Protein AF-A0A7S3CQ21-F1 (afdb_monomer)

Sequence (177 aa):
MTNGHEGSKSQRLNWIGSSQQIFTTGTNAYNERSYGLFDMRDLTKPLCMKKLDNNNHIMQTHLDSDTMVVYIVNKGHFTTQFFYLNLEGTKDGLPELIAMDQFKLGNQNQQQLFMLPKQNVNPAKNELMRGLRLASKQAEYVSFKVMRKSELQNDDLYPDFPSETPALTFEEWASGQ

Organism: NCBI:txid1082188

pLDDT: mean 91.11, std 6.36, range [60.72, 98.19]

Mean predicted aligned error: 4.84 Å

Secondary structure (DSSP, 8-state):
---S--SSSPPEEEE-TTSSEEEEEEE-TTS-EEEEEEETTEEEEEEEEEE--S--SEEEEEEETTTTEEEEEEETSSEEEEEEEESS-SSSSS-EEEEEEEEE-TTPPEEEEEEPPGGGS-GGGTEEEEEEEEESS-EEEEEEE---S--S--GGG------SS-SS-HHHHHTT-

Radius of gyration: 17.72 Å; Cα contacts (8 Å, |Δi|>4): 346; chains: 1; bounding box: 46×49×46 Å

Structure (mmCIF, N/CA/C/O backbone):
data_AF-A0A7S3CQ21-F1
#
_entry.id   AF-A0A7S3CQ21-F1
#
loop_
_atom_site.group_PDB
_atom_site.id
_atom_site.type_symbol
_atom_site.label_atom_id
_atom_site.label_alt_id
_atom_site.label_comp_id
_atom_site.label_asym_id
_atom_site.label_entity_id
_atom_site.label_seq_id
_atom_site.pdbx_PDB_ins_code
_atom_site.Cartn_x
_atom_site.Cartn_y
_atom_site.Cartn_z
_atom_site.occupancy
_atom_site.B_iso_or_equiv
_atom_site.auth_seq_id
_atom_site.auth_comp_id
_atom_site.auth_asym_id
_atom_site.auth_atom_id
_atom_site.pdbx_PDB_model_num
ATOM 1 N N . MET A 1 1 ? 11.695 -15.525 -15.277 1.00 65.00 1 MET A N 1
ATOM 2 C CA . MET A 1 1 ? 11.390 -14.796 -14.029 1.00 65.00 1 MET A CA 1
ATOM 3 C C . MET A 1 1 ? 12.207 -13.521 -14.024 1.00 65.00 1 MET A C 1
ATOM 5 O O . MET A 1 1 ? 13.398 -13.605 -14.303 1.00 65.00 1 MET A O 1
ATOM 9 N N . THR A 1 2 ? 11.575 -12.372 -13.786 1.00 86.81 2 THR A N 1
ATOM 10 C CA . THR A 1 2 ? 12.275 -11.087 -13.628 1.00 86.81 2 THR A CA 1
ATOM 11 C C . THR A 1 2 ? 12.726 -10.874 -12.186 1.00 86.81 2 THR A C 1
ATOM 13 O O . THR A 1 2 ? 12.110 -11.393 -11.255 1.00 86.81 2 THR A O 1
ATOM 16 N N . ASN A 1 3 ? 13.775 -10.076 -11.996 1.00 87.94 3 ASN A N 1
ATOM 17 C CA . ASN A 1 3 ? 14.118 -9.547 -10.679 1.00 87.94 3 ASN A CA 1
ATOM 18 C C . ASN A 1 3 ? 13.095 -8.474 -10.263 1.00 87.94 3 ASN A C 1
ATOM 20 O O . ASN A 1 3 ? 12.515 -7.807 -11.123 1.00 87.94 3 ASN A O 1
ATOM 24 N N . GLY A 1 4 ? 12.878 -8.330 -8.951 1.00 92.06 4 GLY A N 1
ATOM 25 C CA . GLY A 1 4 ? 12.049 -7.276 -8.360 1.00 92.06 4 GLY A CA 1
ATOM 26 C C . GLY A 1 4 ? 12.783 -5.935 -8.354 1.00 92.06 4 GLY A C 1
ATOM 27 O O . GLY A 1 4 ? 13.024 -5.344 -9.402 1.00 92.06 4 GLY A O 1
ATOM 28 N N . HIS A 1 5 ? 13.165 -5.453 -7.172 1.00 95.69 5 HIS A N 1
ATOM 29 C CA . HIS A 1 5 ? 14.027 -4.274 -7.054 1.00 95.69 5 HIS A CA 1
ATOM 30 C C . HIS A 1 5 ? 15.510 -4.679 -6.975 1.00 95.69 5 HIS A C 1
ATOM 32 O O . HIS A 1 5 ? 15.850 -5.703 -6.385 1.00 95.69 5 HIS A O 1
ATOM 38 N N . GLU A 1 6 ? 16.402 -3.883 -7.564 1.00 95.19 6 GLU A N 1
ATOM 39 C CA . GLU A 1 6 ? 17.841 -4.202 -7.649 1.00 95.19 6 GLU A CA 1
ATOM 40 C C . GLU A 1 6 ? 18.625 -3.884 -6.368 1.00 95.19 6 GLU A C 1
ATOM 42 O O . GLU A 1 6 ? 19.686 -4.451 -6.116 1.00 95.19 6 GLU A O 1
ATOM 47 N N . GLY A 1 7 ? 18.129 -2.950 -5.558 1.00 93.31 7 GLY A N 1
ATOM 48 C CA . GLY A 1 7 ? 18.801 -2.517 -4.342 1.00 93.31 7 GLY A CA 1
ATOM 49 C C . GLY A 1 7 ? 18.720 -3.557 -3.225 1.00 93.31 7 GLY A C 1
ATOM 50 O O . GLY A 1 7 ? 17.780 -4.346 -3.133 1.00 93.31 7 GLY A O 1
ATOM 51 N N . SER A 1 8 ? 19.699 -3.510 -2.323 1.00 90.31 8 SER A N 1
ATOM 52 C CA . SER A 1 8 ? 19.893 -4.504 -1.259 1.00 90.31 8 SER A CA 1
ATOM 53 C C . SER A 1 8 ? 18.975 -4.336 -0.044 1.00 90.31 8 SER A C 1
ATOM 55 O O . SER A 1 8 ? 18.996 -5.166 0.866 1.00 90.31 8 SER A O 1
ATOM 57 N N . LYS A 1 9 ? 18.178 -3.261 0.015 1.00 91.25 9 LYS A N 1
ATOM 58 C CA . LYS A 1 9 ? 17.245 -3.020 1.124 1.00 91.25 9 LYS A CA 1
ATOM 59 C C . LYS A 1 9 ? 15.993 -3.892 0.994 1.00 91.25 9 LYS A C 1
ATOM 61 O O . LYS A 1 9 ? 15.661 -4.396 -0.074 1.00 91.25 9 LYS A O 1
ATOM 66 N N . SER A 1 10 ? 15.273 -4.035 2.108 1.00 90.62 10 SER A N 1
ATOM 67 C CA . SER A 1 10 ? 14.014 -4.787 2.163 1.00 90.62 10 SER A CA 1
ATOM 68 C C . SER A 1 10 ? 13.016 -4.292 1.114 1.00 90.62 10 SER A C 1
ATOM 70 O O . SER A 1 10 ? 12.783 -3.091 0.971 1.00 90.62 10 SER A O 1
ATOM 72 N N . GLN A 1 11 ? 12.411 -5.252 0.421 1.00 94.62 11 GLN A N 1
ATOM 73 C CA . GLN A 1 11 ? 11.343 -5.038 -0.545 1.00 94.62 11 GLN A CA 1
ATOM 74 C C . GLN A 1 11 ? 10.008 -5.432 0.092 1.00 94.62 11 GLN A C 1
ATOM 76 O O . GLN A 1 11 ? 9.957 -6.282 0.986 1.00 94.62 11 GLN A O 1
ATOM 81 N N . ARG A 1 12 ? 8.923 -4.794 -0.341 1.00 95.00 12 ARG A N 1
ATOM 82 C CA . ARG A 1 12 ? 7.556 -5.054 0.126 1.00 95.00 12 ARG A CA 1
ATOM 83 C C . ARG A 1 12 ? 6.647 -5.282 -1.069 1.00 95.00 12 ARG A C 1
ATOM 85 O O . ARG A 1 12 ? 6.853 -4.661 -2.106 1.00 95.00 12 ARG A O 1
ATOM 92 N N . LEU A 1 13 ? 5.640 -6.125 -0.883 1.00 95.38 13 LEU A N 1
ATOM 93 C CA . LEU A 1 13 ? 4.601 -6.436 -1.859 1.00 95.38 13 LEU A CA 1
ATOM 94 C C . LEU A 1 13 ? 3.239 -6.127 -1.236 1.00 95.38 13 LEU A C 1
ATOM 96 O O . LEU A 1 13 ? 3.020 -6.420 -0.062 1.00 95.38 13 LEU A O 1
ATOM 100 N N . ASN A 1 14 ? 2.348 -5.539 -2.026 1.00 95.50 14 ASN A N 1
ATOM 101 C CA . ASN A 1 14 ? 0.942 -5.334 -1.715 1.00 95.50 14 ASN A CA 1
ATOM 102 C C . ASN A 1 14 ? 0.102 -5.903 -2.861 1.00 95.50 14 ASN A C 1
ATOM 104 O O . ASN A 1 14 ? 0.395 -5.668 -4.036 1.00 95.50 14 ASN A O 1
ATOM 108 N N . TRP A 1 15 ? -0.940 -6.640 -2.501 1.00 94.25 15 TRP A N 1
ATOM 109 C CA . TRP A 1 15 ? -1.959 -7.106 -3.433 1.00 94.25 15 TRP A CA 1
ATOM 110 C C . TRP A 1 15 ? -2.869 -5.948 -3.830 1.00 94.25 15 TRP A C 1
ATOM 112 O O . TRP A 1 15 ? -3.234 -5.138 -2.979 1.00 94.25 15 TRP A O 1
ATOM 122 N N . ILE A 1 16 ? -3.237 -5.869 -5.107 1.00 94.12 16 ILE A N 1
ATOM 123 C CA . ILE A 1 16 ? -4.168 -4.852 -5.600 1.00 94.12 16 ILE A CA 1
ATOM 124 C C . ILE A 1 16 ? -5.562 -5.487 -5.670 1.00 94.12 16 ILE A C 1
ATOM 126 O O . ILE A 1 16 ? -5.980 -5.976 -6.720 1.00 94.12 16 ILE A O 1
ATOM 130 N N . GLY A 1 17 ? -6.264 -5.522 -4.535 1.00 88.31 17 GLY A N 1
ATOM 131 C CA . GLY A 1 17 ? -7.605 -6.108 -4.428 1.00 88.31 17 GLY A CA 1
ATOM 132 C C . GLY A 1 17 ? -7.667 -7.547 -4.954 1.00 88.31 17 GLY A C 1
ATOM 133 O O . GLY A 1 17 ? -6.764 -8.345 -4.711 1.00 88.31 17 GLY A O 1
ATOM 134 N N . SER A 1 18 ? -8.718 -7.860 -5.713 1.00 85.94 18 SER A N 1
ATOM 135 C CA . SER A 1 18 ? -8.899 -9.135 -6.426 1.00 85.94 18 SER A CA 1
ATOM 136 C C . SER A 1 18 ? -8.275 -9.153 -7.831 1.00 85.94 18 SER A C 1
ATOM 138 O O . SER A 1 18 ? -8.521 -10.074 -8.613 1.00 85.94 18 SER A O 1
ATOM 140 N N . SER A 1 19 ? -7.481 -8.137 -8.189 1.00 89.12 19 SER A N 1
ATOM 141 C CA . SER A 1 19 ? -6.820 -8.098 -9.492 1.00 89.12 19 SER A CA 1
ATOM 142 C C . SER A 1 19 ? -5.686 -9.126 -9.580 1.00 89.12 19 SER A C 1
ATOM 144 O O . SER A 1 19 ? -5.159 -9.610 -8.579 1.00 89.12 19 SER A O 1
ATOM 146 N N . GLN A 1 20 ? -5.246 -9.417 -10.805 1.00 92.44 20 GLN A N 1
ATOM 147 C CA . GLN A 1 20 ? -4.057 -10.241 -11.046 1.00 92.44 20 GLN A CA 1
ATOM 148 C C . GLN A 1 20 ? -2.758 -9.422 -11.014 1.00 92.44 20 GLN A C 1
ATOM 150 O O . GLN A 1 20 ? -1.748 -9.843 -11.570 1.00 92.44 20 GLN A O 1
ATOM 155 N N . GLN A 1 21 ? -2.775 -8.241 -10.394 1.00 93.94 21 GLN A N 1
ATOM 156 C CA . GLN A 1 21 ? -1.635 -7.336 -10.341 1.00 93.94 21 GLN A CA 1
ATOM 157 C C . GLN A 1 21 ? -1.124 -7.167 -8.909 1.00 93.94 21 GLN A C 1
ATOM 159 O O . GLN A 1 21 ? -1.883 -7.155 -7.938 1.00 93.94 21 GLN A O 1
ATOM 164 N N . ILE A 1 22 ? 0.191 -7.009 -8.788 1.00 95.50 22 ILE A N 1
ATOM 165 C CA . ILE A 1 22 ? 0.871 -6.770 -7.514 1.00 95.50 22 ILE A CA 1
ATOM 166 C C . ILE A 1 22 ? 1.647 -5.460 -7.570 1.00 95.50 22 ILE A C 1
ATOM 168 O O . ILE A 1 22 ? 2.288 -5.137 -8.572 1.00 95.50 22 ILE A O 1
ATOM 172 N N . PHE A 1 23 ? 1.606 -4.722 -6.466 1.00 97.06 23 PHE A N 1
ATOM 173 C CA . PHE A 1 23 ? 2.358 -3.495 -6.260 1.00 97.06 23 PHE A CA 1
ATOM 174 C C . PHE A 1 23 ? 3.545 -3.769 -5.342 1.00 97.06 23 PHE A C 1
ATOM 176 O O . PHE A 1 23 ? 3.378 -4.288 -4.238 1.00 97.06 23 PHE A O 1
ATOM 183 N N . THR A 1 24 ? 4.750 -3.398 -5.756 1.00 96.94 24 THR A N 1
ATOM 184 C CA . THR A 1 24 ? 5.958 -3.594 -4.955 1.00 96.94 24 THR A CA 1
ATOM 185 C C . THR A 1 24 ? 6.659 -2.278 -4.670 1.00 96.94 24 THR A C 1
ATOM 187 O O . THR A 1 24 ? 6.608 -1.334 -5.454 1.00 96.94 24 THR A O 1
ATOM 190 N N . THR A 1 25 ? 7.357 -2.217 -3.539 1.00 96.94 25 THR A N 1
ATOM 191 C CA . THR A 1 25 ? 8.243 -1.101 -3.194 1.00 96.94 25 THR A CA 1
ATOM 192 C C . THR A 1 25 ? 9.585 -1.619 -2.716 1.00 96.94 25 THR A C 1
ATOM 194 O O . THR A 1 25 ? 9.640 -2.593 -1.965 1.00 96.94 25 THR A O 1
ATOM 197 N N . GLY A 1 26 ? 10.657 -0.922 -3.068 1.00 96.25 26 GLY A N 1
ATOM 198 C CA . GLY A 1 26 ? 12.017 -1.271 -2.682 1.00 96.25 26 GLY A CA 1
ATOM 199 C C . GLY A 1 26 ? 12.986 -0.145 -3.015 1.00 96.25 26 GLY A C 1
ATOM 200 O O . GLY A 1 26 ? 12.630 1.035 -2.976 1.00 96.25 26 GLY A O 1
ATOM 201 N N . THR A 1 27 ? 14.218 -0.503 -3.359 1.00 96.00 27 THR A N 1
ATOM 202 C CA . THR A 1 27 ? 15.246 0.453 -3.791 1.00 96.00 27 THR A CA 1
ATOM 203 C C . THR A 1 27 ? 15.877 0.037 -5.110 1.00 96.00 27 THR A C 1
ATOM 205 O O . THR A 1 27 ? 16.028 -1.155 -5.343 1.00 96.00 27 THR A O 1
ATOM 208 N N . ASN A 1 28 ? 16.262 0.986 -5.960 1.00 94.38 28 ASN A N 1
ATOM 209 C CA . ASN A 1 28 ? 17.027 0.699 -7.179 1.00 94.38 28 ASN A CA 1
ATOM 210 C C . ASN A 1 28 ? 18.519 0.438 -6.864 1.00 94.38 28 ASN A C 1
ATOM 212 O O . ASN A 1 28 ? 18.936 0.527 -5.705 1.00 94.38 28 ASN A O 1
ATOM 216 N N . ALA A 1 29 ? 19.334 0.149 -7.886 1.00 93.69 29 ALA A N 1
ATOM 217 C CA . ALA A 1 29 ? 20.78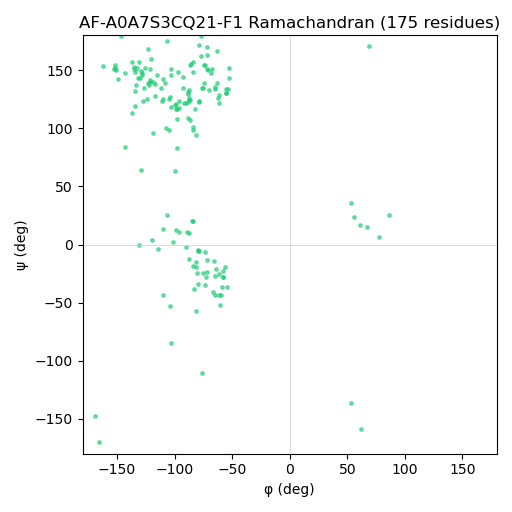3 -0.046 -7.736 1.00 93.69 29 ALA A CA 1
ATOM 218 C C . ALA A 1 29 ? 21.518 1.163 -7.125 1.00 93.69 29 ALA A C 1
ATOM 220 O O . ALA A 1 29 ? 22.571 1.006 -6.511 1.00 93.69 29 ALA A O 1
ATOM 221 N N . TYR A 1 30 ? 20.940 2.362 -7.228 1.00 93.19 30 TYR A N 1
ATOM 222 C CA . TYR A 1 30 ? 21.465 3.598 -6.643 1.00 93.19 30 TYR A CA 1
ATOM 223 C C . TYR A 1 30 ? 20.967 3.851 -5.209 1.00 93.19 30 TYR A C 1
ATOM 225 O O . TYR A 1 30 ? 21.177 4.931 -4.663 1.00 93.19 30 TYR A O 1
ATOM 233 N N . ASN A 1 31 ? 20.320 2.863 -4.575 1.00 91.88 31 ASN A N 1
ATOM 234 C CA . ASN A 1 31 ? 19.702 2.960 -3.248 1.00 91.88 31 ASN A CA 1
ATOM 235 C C . ASN A 1 31 ? 18.576 4.006 -3.124 1.00 91.88 31 ASN A C 1
ATOM 237 O O . ASN A 1 31 ? 18.179 4.352 -2.005 1.00 91.88 31 ASN A O 1
ATOM 241 N N . GLU A 1 32 ? 18.024 4.473 -4.243 1.00 95.50 32 GLU A N 1
ATOM 242 C CA . GLU A 1 32 ? 16.858 5.353 -4.269 1.00 95.50 32 GLU A CA 1
ATOM 243 C C . GLU A 1 32 ? 15.572 4.539 -4.182 1.00 95.50 32 GLU A C 1
ATOM 245 O O . GLU A 1 32 ? 15.489 3.414 -4.677 1.00 95.50 32 GLU A O 1
ATOM 250 N N . ARG A 1 33 ? 14.538 5.116 -3.573 1.00 95.94 33 ARG A N 1
ATOM 251 C CA . ARG A 1 33 ? 13.256 4.436 -3.383 1.00 95.94 33 ARG A CA 1
ATOM 252 C C . ARG A 1 33 ? 12.551 4.276 -4.722 1.00 95.94 33 ARG A C 1
ATOM 254 O O . ARG A 1 33 ? 12.465 5.219 -5.505 1.00 95.94 33 ARG A O 1
ATOM 261 N N . SER A 1 34 ? 12.046 3.079 -4.981 1.00 96.56 34 SER A N 1
ATOM 262 C CA . SER A 1 34 ? 11.364 2.730 -6.228 1.00 96.56 34 SER A CA 1
ATOM 263 C C . SER A 1 34 ? 10.112 1.915 -5.950 1.00 96.56 34 SER A C 1
ATOM 265 O O . SER A 1 34 ? 9.999 1.265 -4.906 1.00 96.56 34 SER A O 1
ATOM 267 N N . TYR A 1 35 ? 9.184 1.951 -6.899 1.00 97.25 35 TYR A N 1
ATOM 268 C CA . TYR A 1 35 ? 8.007 1.100 -6.923 1.00 97.25 35 TYR A CA 1
ATOM 269 C C . TYR A 1 35 ? 7.914 0.358 -8.254 1.00 97.25 35 TYR A C 1
ATOM 271 O O . TYR A 1 35 ? 8.406 0.832 -9.282 1.00 97.25 35 TYR A O 1
ATOM 279 N N . GLY A 1 36 ? 7.289 -0.811 -8.209 1.00 96.38 36 GLY A N 1
ATOM 280 C CA . GLY A 1 36 ? 7.024 -1.640 -9.371 1.00 96.38 36 GLY A CA 1
ATOM 281 C C . GLY A 1 36 ? 5.579 -2.111 -9.386 1.00 96.38 36 GLY A C 1
ATOM 282 O O . GLY A 1 36 ? 4.952 -2.251 -8.336 1.00 96.38 36 GLY A O 1
ATOM 283 N N . LEU A 1 37 ? 5.058 -2.359 -10.582 1.00 96.38 37 LEU A N 1
ATOM 284 C CA . LEU A 1 37 ? 3.833 -3.128 -10.767 1.00 96.38 37 LEU A CA 1
ATOM 285 C C . LEU A 1 37 ? 4.124 -4.328 -11.651 1.00 96.38 37 LEU A C 1
ATOM 287 O O . LEU A 1 37 ? 4.875 -4.218 -12.620 1.00 96.38 37 LEU A O 1
ATOM 291 N N . PHE A 1 38 ? 3.507 -5.458 -11.329 1.00 95.56 38 PHE A N 1
ATOM 292 C CA . PHE A 1 38 ? 3.660 -6.706 -12.069 1.00 95.56 38 PHE A CA 1
ATOM 293 C C . PHE A 1 38 ? 2.295 -7.341 -12.306 1.00 95.56 38 PHE A C 1
ATOM 295 O O . PHE A 1 38 ? 1.401 -7.220 -11.470 1.00 95.56 38 PHE A O 1
ATOM 302 N N . ASP A 1 39 ? 2.164 -8.038 -13.430 1.00 94.25 39 ASP A N 1
ATOM 303 C CA . ASP A 1 39 ? 1.029 -8.905 -13.728 1.00 94.25 39 ASP A CA 1
ATOM 304 C C . ASP A 1 39 ? 1.409 -10.343 -13.366 1.00 94.25 39 ASP A C 1
ATOM 306 O O . ASP A 1 39 ? 2.399 -10.874 -13.865 1.00 94.25 39 ASP A O 1
ATOM 310 N N . MET A 1 40 ? 0.635 -10.989 -12.500 1.00 94.12 40 MET A N 1
ATOM 311 C CA . MET A 1 40 ? 0.878 -12.373 -12.094 1.00 94.12 40 MET A CA 1
ATOM 312 C C . MET A 1 40 ? 0.810 -13.365 -13.252 1.00 94.12 40 MET A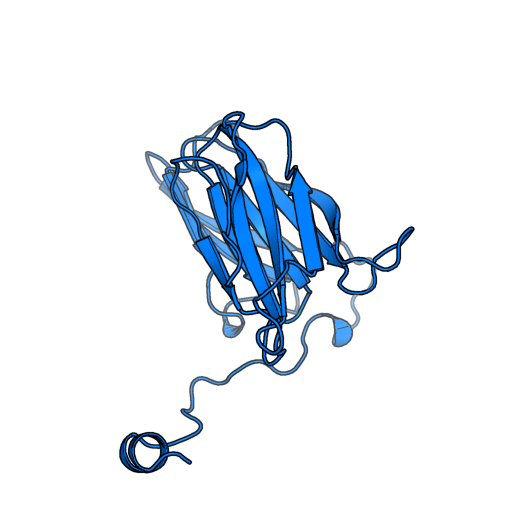 C 1
ATO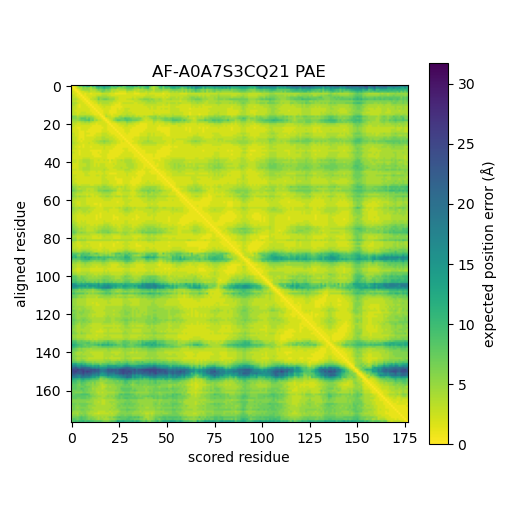M 314 O O . MET A 1 40 ? 1.425 -14.428 -13.180 1.00 94.12 40 MET A O 1
ATOM 318 N N . ARG A 1 41 ? 0.079 -13.028 -14.317 1.00 94.06 41 ARG A N 1
ATOM 319 C CA . ARG A 1 41 ? -0.023 -13.858 -15.521 1.00 94.06 41 ARG A CA 1
ATOM 320 C C . ARG A 1 41 ? 1.268 -13.843 -16.336 1.00 94.06 41 ARG A C 1
ATOM 322 O O . ARG A 1 41 ? 1.518 -14.785 -17.081 1.00 94.06 41 ARG A O 1
ATOM 329 N N . ASP A 1 42 ? 2.084 -12.798 -16.189 1.00 94.19 42 ASP A N 1
ATOM 330 C CA . ASP A 1 42 ? 3.372 -12.644 -16.862 1.00 94.19 42 ASP A CA 1
ATOM 331 C C . ASP A 1 42 ? 4.406 -11.962 -15.946 1.00 94.19 42 ASP A C 1
ATOM 333 O O . ASP A 1 42 ? 4.679 -10.766 -16.031 1.00 94.19 42 ASP A O 1
ATOM 337 N N . LEU A 1 43 ? 5.052 -12.763 -15.094 1.00 94.00 43 LEU A N 1
ATOM 338 C CA . LEU A 1 43 ? 6.160 -12.327 -14.233 1.00 94.00 43 LEU A CA 1
ATOM 339 C C . LEU A 1 43 ? 7.523 -12.347 -14.951 1.00 94.00 43 LEU A C 1
ATOM 341 O O . LEU A 1 43 ? 8.580 -12.439 -14.312 1.00 94.00 43 LEU A O 1
ATOM 345 N N . THR A 1 44 ? 7.545 -12.328 -16.286 1.00 95.06 44 THR A N 1
ATOM 346 C CA . THR A 1 44 ? 8.803 -12.196 -17.035 1.00 95.06 44 THR A CA 1
ATOM 347 C C . THR A 1 44 ? 9.268 -10.748 -17.137 1.00 95.06 44 THR A C 1
ATOM 349 O O . THR A 1 44 ? 10.458 -10.525 -17.353 1.00 95.06 44 THR A O 1
ATOM 352 N N . LYS A 1 45 ? 8.366 -9.780 -16.919 1.00 93.50 45 LYS A N 1
ATOM 353 C CA . LYS A 1 45 ? 8.647 -8.341 -16.943 1.00 93.50 45 LYS A CA 1
ATOM 354 C C . LYS A 1 45 ? 7.707 -7.562 -16.009 1.00 93.50 45 LYS A C 1
ATOM 356 O O . LYS A 1 45 ? 6.565 -7.974 -15.816 1.00 93.50 45 LYS A O 1
ATOM 361 N N . PRO A 1 46 ? 8.145 -6.427 -15.440 1.00 95.19 46 PRO A N 1
ATOM 362 C CA . PRO A 1 46 ? 7.236 -5.504 -14.769 1.00 95.19 46 PRO A CA 1
ATOM 363 C C . PRO A 1 46 ? 6.341 -4.767 -15.779 1.00 95.19 46 PRO A C 1
ATOM 365 O O . PRO A 1 46 ? 6.770 -4.464 -16.892 1.00 95.19 46 PRO A O 1
ATOM 368 N N . LEU A 1 47 ? 5.126 -4.406 -15.358 1.00 94.44 47 LEU A N 1
ATOM 369 C CA . LEU A 1 47 ? 4.265 -3.438 -16.052 1.00 94.44 47 L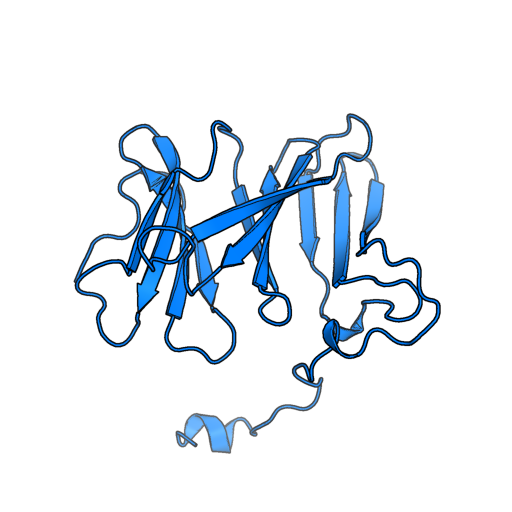EU A CA 1
ATOM 370 C C . LEU A 1 47 ? 4.885 -2.039 -16.006 1.00 94.44 47 LEU A C 1
ATOM 372 O O . LEU A 1 47 ? 4.889 -1.312 -16.994 1.00 94.44 47 LEU A O 1
ATOM 376 N N . CYS A 1 48 ? 5.450 -1.676 -14.854 1.00 94.75 48 CYS A N 1
ATOM 377 C CA . CYS A 1 48 ? 6.287 -0.496 -14.709 1.00 94.75 48 CYS A CA 1
ATOM 378 C C . CYS A 1 48 ? 7.301 -0.691 -13.580 1.00 94.75 48 CYS A C 1
ATOM 380 O O . CYS A 1 48 ? 7.027 -1.387 -12.602 1.00 94.75 48 CYS A O 1
ATOM 382 N N . MET A 1 49 ? 8.445 -0.020 -13.682 1.00 95.38 49 MET A N 1
ATOM 383 C CA . MET A 1 49 ? 9.413 0.130 -12.597 1.00 95.38 49 MET A CA 1
ATOM 384 C C . MET A 1 49 ? 9.877 1.583 -12.596 1.00 95.38 49 MET A C 1
ATOM 386 O O . MET A 1 49 ? 10.474 2.046 -13.568 1.00 95.38 49 MET A O 1
ATOM 390 N N . LYS A 1 50 ? 9.537 2.333 -11.547 1.00 95.25 50 LYS A N 1
ATOM 391 C CA . LYS A 1 50 ? 9.703 3.792 -11.505 1.00 95.25 50 LYS A CA 1
ATOM 392 C C . LYS A 1 50 ? 10.295 4.224 -10.162 1.00 95.25 50 LYS A C 1
ATOM 394 O O . LYS A 1 50 ? 10.133 3.565 -9.132 1.00 95.25 50 LYS A O 1
ATOM 399 N N . LYS A 1 51 ? 11.001 5.357 -10.165 1.00 95.25 51 LYS A N 1
ATOM 400 C CA . LYS A 1 51 ? 11.444 6.022 -8.933 1.00 95.25 51 LYS A CA 1
ATOM 401 C C . LYS A 1 51 ? 10.215 6.505 -8.159 1.00 95.25 51 LYS A C 1
ATOM 403 O O . LYS A 1 51 ? 9.299 7.063 -8.754 1.00 95.25 51 LYS A O 1
ATOM 408 N N . LEU A 1 52 ? 10.203 6.279 -6.849 1.00 95.44 52 LEU A N 1
ATOM 409 C CA . LEU A 1 52 ? 9.103 6.684 -5.977 1.00 95.44 52 LEU A CA 1
ATOM 410 C C . LEU A 1 52 ? 9.230 8.160 -5.594 1.00 95.44 52 LEU A C 1
ATOM 412 O O . LEU A 1 52 ? 8.322 8.943 -5.842 1.00 95.44 52 LEU A O 1
ATOM 416 N N . ASP A 1 53 ? 10.357 8.536 -4.988 1.00 93.38 53 ASP A N 1
ATOM 417 C CA . ASP A 1 53 ? 10.670 9.910 -4.597 1.00 93.38 53 ASP A CA 1
ATOM 418 C C . ASP A 1 53 ? 12.163 10.081 -4.250 1.00 93.38 53 ASP A C 1
ATOM 420 O O . ASP A 1 53 ? 12.987 9.205 -4.515 1.00 93.38 53 ASP A O 1
ATOM 424 N N . ASN A 1 54 ? 12.518 11.237 -3.680 1.00 90.50 54 ASN A N 1
ATOM 425 C CA . ASN A 1 54 ? 13.886 11.600 -3.290 1.00 90.50 54 ASN A CA 1
ATOM 426 C C . ASN A 1 54 ? 14.180 11.379 -1.792 1.00 90.50 54 ASN A C 1
ATOM 428 O O . ASN A 1 54 ? 15.178 11.882 -1.281 1.00 90.50 54 ASN A O 1
ATOM 432 N N . ASN A 1 55 ? 13.312 10.675 -1.063 1.00 89.94 55 ASN A N 1
ATOM 433 C CA . ASN A 1 55 ? 13.529 10.390 0.354 1.00 89.94 55 ASN A CA 1
ATOM 434 C C . ASN A 1 55 ? 14.421 9.153 0.530 1.00 89.94 55 ASN A C 1
ATOM 436 O O . ASN A 1 55 ? 14.470 8.269 -0.319 1.00 89.94 55 ASN A O 1
ATOM 440 N N . ASN A 1 56 ? 15.080 9.045 1.683 1.00 88.44 56 ASN A N 1
ATOM 441 C CA . ASN A 1 56 ? 15.930 7.902 2.043 1.00 88.44 56 ASN A CA 1
ATOM 442 C C . ASN A 1 56 ? 15.452 7.160 3.308 1.00 88.44 56 ASN A C 1
ATOM 444 O O . ASN A 1 56 ? 16.101 6.208 3.748 1.00 88.44 56 ASN A O 1
ATOM 448 N N . HIS A 1 57 ? 14.313 7.573 3.872 1.00 90.56 57 HIS A N 1
ATOM 449 C CA . HIS A 1 57 ? 13.706 6.967 5.054 1.00 90.56 57 HIS A CA 1
ATOM 450 C C . HIS A 1 57 ? 13.200 5.548 4.776 1.00 90.56 57 HIS A C 1
ATOM 452 O O . HIS A 1 57 ? 12.772 5.229 3.659 1.00 90.56 57 HIS A O 1
ATOM 458 N N . ILE A 1 58 ? 13.188 4.719 5.823 1.00 90.38 58 ILE A N 1
ATOM 459 C CA . ILE A 1 58 ? 12.610 3.374 5.778 1.00 90.38 58 ILE A CA 1
ATOM 460 C C . ILE A 1 58 ? 11.119 3.493 5.452 1.00 90.38 58 ILE A C 1
ATOM 462 O O . ILE A 1 58 ? 10.368 4.151 6.173 1.00 90.38 58 ILE A O 1
ATOM 466 N N . MET A 1 59 ? 10.707 2.847 4.364 1.00 91.94 59 MET A N 1
ATOM 467 C CA . MET A 1 59 ? 9.321 2.837 3.907 1.00 91.94 59 MET A CA 1
ATOM 468 C C . MET A 1 59 ? 8.553 1.702 4.553 1.00 91.94 59 MET A C 1
ATOM 470 O O . MET A 1 59 ? 8.954 0.539 4.479 1.00 91.94 59 MET A O 1
ATOM 474 N N . GLN A 1 60 ? 7.404 2.042 5.110 1.00 92.75 60 GLN A N 1
ATOM 475 C CA . GLN A 1 60 ? 6.311 1.107 5.284 1.00 92.75 60 GLN A CA 1
ATOM 476 C C . GLN A 1 60 ? 5.198 1.525 4.326 1.00 92.75 60 GLN A C 1
ATOM 478 O O . GLN A 1 60 ? 4.758 2.673 4.342 1.00 92.75 60 GLN A O 1
ATOM 483 N N . THR A 1 61 ? 4.764 0.587 3.494 1.00 94.75 61 THR A N 1
ATOM 484 C CA . THR A 1 61 ? 3.766 0.833 2.454 1.00 94.75 61 THR A CA 1
ATOM 485 C C . THR A 1 61 ? 2.453 0.169 2.836 1.00 94.75 61 THR A C 1
ATOM 487 O O . THR A 1 61 ? 2.462 -0.959 3.327 1.00 94.75 61 THR A O 1
ATOM 490 N N . HIS A 1 62 ? 1.344 0.858 2.598 1.00 94.88 62 HIS A N 1
ATOM 491 C CA . HIS A 1 62 ? -0.001 0.304 2.679 1.00 94.88 62 HIS A CA 1
ATOM 492 C C . HIS A 1 62 ? -0.796 0.759 1.455 1.00 94.88 62 HIS A C 1
ATOM 494 O O . HIS A 1 62 ? -0.758 1.940 1.121 1.00 94.88 62 HIS A O 1
ATOM 500 N N . LEU A 1 63 ? -1.482 -0.162 0.788 1.00 95.38 63 LEU A N 1
ATOM 501 C CA . LEU A 1 63 ? -2.361 0.126 -0.343 1.00 95.38 63 LEU A CA 1
ATOM 502 C C . LEU A 1 63 ? -3.806 -0.121 0.094 1.00 95.38 63 LEU A C 1
ATOM 504 O O . LEU A 1 63 ? -4.128 -1.229 0.515 1.00 95.38 63 LEU A O 1
ATOM 508 N N . ASP A 1 64 ? -4.650 0.898 -0.031 1.00 94.12 64 ASP A N 1
ATOM 509 C CA . ASP A 1 64 ? -6.101 0.745 0.044 1.00 94.12 64 ASP A CA 1
ATOM 510 C C . ASP A 1 64 ? -6.621 0.382 -1.353 1.00 94.12 64 ASP A C 1
ATOM 512 O O . ASP A 1 64 ? -6.616 1.218 -2.260 1.00 94.12 64 ASP A O 1
ATOM 516 N N . SER A 1 65 ? -7.032 -0.873 -1.542 1.00 91.69 65 SER A N 1
ATOM 517 C CA . SER A 1 65 ? -7.546 -1.363 -2.824 1.00 91.69 65 SER A CA 1
ATOM 518 C C . SER A 1 65 ? -8.933 -0.827 -3.178 1.00 91.69 65 SER A C 1
ATOM 520 O O . SER A 1 65 ? -9.349 -0.954 -4.323 1.00 91.69 65 SER A O 1
ATOM 522 N N . ASP A 1 66 ? -9.647 -0.224 -2.234 1.00 89.81 66 ASP A N 1
ATOM 523 C CA . ASP A 1 66 ? -10.980 0.314 -2.504 1.00 89.81 66 ASP A CA 1
ATOM 524 C C . ASP A 1 66 ? -10.870 1.677 -3.196 1.00 89.81 66 ASP A C 1
ATOM 526 O O . ASP A 1 66 ? -11.672 2.037 -4.051 1.00 89.81 66 ASP A O 1
ATOM 530 N N . THR A 1 67 ? -9.834 2.439 -2.837 1.00 91.44 67 THR A N 1
ATOM 531 C CA . THR A 1 67 ? -9.619 3.819 -3.298 1.00 91.44 67 THR A CA 1
ATOM 532 C C . THR A 1 67 ? -8.379 3.980 -4.177 1.00 91.44 67 THR A C 1
ATOM 534 O O . THR A 1 67 ? -8.114 5.074 -4.675 1.00 91.44 67 THR A O 1
ATOM 537 N N . MET A 1 68 ? -7.601 2.906 -4.356 1.00 94.00 68 MET A N 1
ATOM 538 C CA . MET A 1 68 ? -6.282 2.900 -5.001 1.00 94.00 68 MET A CA 1
ATOM 539 C C . MET A 1 68 ? -5.276 3.871 -4.357 1.00 94.00 68 MET A C 1
ATOM 541 O O . MET A 1 68 ? -4.309 4.294 -4.994 1.00 94.00 68 MET A O 1
ATOM 545 N N . VAL A 1 69 ? -5.462 4.243 -3.086 1.00 95.19 69 VAL A N 1
ATOM 546 C CA . VAL A 1 69 ? -4.534 5.139 -2.386 1.00 95.19 69 VAL A CA 1
ATOM 547 C C . VAL A 1 69 ? -3.390 4.338 -1.769 1.00 95.19 69 VAL A C 1
ATOM 549 O O . VAL A 1 69 ? -3.589 3.431 -0.959 1.00 95.19 69 VAL A O 1
ATOM 552 N N . VAL A 1 70 ? -2.162 4.715 -2.116 1.00 96.62 70 VAL A N 1
ATOM 553 C CA . VAL A 1 70 ? -0.923 4.180 -1.552 1.00 96.62 70 VAL A CA 1
ATOM 554 C C . VAL A 1 70 ? -0.385 5.134 -0.492 1.00 96.62 70 VAL A C 1
ATOM 556 O O . VAL A 1 70 ? -0.023 6.277 -0.773 1.00 96.62 70 VAL A O 1
ATOM 559 N N . TYR A 1 71 ? -0.269 4.630 0.729 1.00 95.75 71 TYR A N 1
ATOM 560 C CA . TYR A 1 71 ? 0.290 5.308 1.888 1.00 95.75 71 TYR A CA 1
ATOM 561 C C . TYR A 1 71 ? 1.750 4.887 2.078 1.00 95.75 71 TYR A C 1
ATOM 563 O O . TYR A 1 71 ? 2.039 3.724 2.365 1.00 95.75 71 TYR A O 1
ATOM 571 N N . ILE A 1 72 ? 2.675 5.841 1.962 1.00 95.19 72 ILE A N 1
ATOM 572 C CA . ILE A 1 72 ? 4.107 5.652 2.218 1.00 95.19 72 ILE A CA 1
ATOM 573 C C . ILE A 1 72 ? 4.453 6.293 3.558 1.00 95.19 72 ILE A C 1
ATOM 575 O O . ILE A 1 72 ? 4.661 7.503 3.680 1.00 95.19 72 ILE A O 1
ATOM 579 N N . VAL A 1 73 ? 4.511 5.455 4.585 1.00 93.50 73 VAL A N 1
ATOM 580 C CA . VAL A 1 73 ? 4.878 5.830 5.948 1.00 93.50 73 VAL A CA 1
ATOM 581 C C . VAL A 1 73 ? 6.398 5.861 6.042 1.00 93.50 73 VAL A C 1
ATOM 583 O O . VAL A 1 73 ? 7.068 4.835 5.900 1.00 93.50 73 VAL A O 1
ATOM 586 N N . ASN A 1 74 ? 6.957 7.042 6.302 1.00 92.56 74 ASN A N 1
ATOM 587 C CA . ASN A 1 74 ? 8.386 7.195 6.545 1.00 92.56 74 ASN A CA 1
ATOM 588 C C . ASN A 1 74 ? 8.667 6.886 8.017 1.00 92.56 74 ASN A C 1
ATOM 590 O O . ASN A 1 74 ? 8.435 7.722 8.896 1.00 92.56 74 ASN A O 1
ATOM 594 N N . LYS A 1 75 ? 9.123 5.665 8.298 1.00 89.81 75 LYS A N 1
ATOM 595 C CA . LYS A 1 75 ? 9.416 5.220 9.661 1.00 89.81 75 LYS A CA 1
ATOM 596 C C . LYS A 1 75 ? 10.580 6.022 10.241 1.00 89.81 75 LYS A C 1
ATOM 598 O O . LYS A 1 75 ? 11.606 6.198 9.585 1.00 89.81 75 LYS A O 1
ATOM 603 N N . GLY A 1 76 ? 10.425 6.486 11.479 1.00 89.38 76 GLY A N 1
ATOM 604 C CA . GLY A 1 76 ? 11.406 7.343 12.145 1.00 89.38 76 GLY A CA 1
ATOM 605 C C . GLY A 1 76 ? 11.373 8.800 11.681 1.00 89.38 76 GLY A C 1
ATOM 606 O O . GLY A 1 76 ? 12.211 9.580 12.117 1.00 89.38 76 GLY A O 1
ATOM 607 N N . HIS A 1 77 ? 10.407 9.176 10.842 1.00 91.31 77 HIS A N 1
ATOM 608 C CA . HIS A 1 77 ? 10.185 10.544 10.387 1.00 91.31 77 HIS A CA 1
ATOM 609 C C . HIS A 1 77 ? 8.752 10.983 10.728 1.00 91.31 77 HIS A C 1
ATOM 611 O O . HIS A 1 77 ? 7.923 10.173 11.130 1.00 91.31 77 HIS A O 1
ATOM 617 N N . PHE A 1 78 ? 8.430 12.265 10.605 1.00 89.31 78 PHE A N 1
ATOM 618 C CA . PHE A 1 78 ? 7.106 12.808 10.959 1.00 89.31 78 PHE A CA 1
ATOM 619 C C . PHE A 1 78 ? 6.150 12.928 9.756 1.00 89.31 78 PHE A C 1
ATOM 621 O O . PHE A 1 78 ? 5.104 13.568 9.860 1.00 89.31 78 PHE A O 1
ATOM 628 N N . THR A 1 79 ? 6.514 12.341 8.609 1.00 91.50 79 THR A N 1
ATOM 629 C CA . THR A 1 79 ? 5.782 12.462 7.339 1.00 91.50 79 THR A CA 1
ATOM 630 C C . THR A 1 79 ? 5.238 11.127 6.848 1.00 91.50 79 THR A C 1
ATOM 632 O O . THR A 1 79 ? 5.953 10.124 6.800 1.00 91.50 79 THR A O 1
ATOM 635 N N . THR A 1 80 ? 4.006 11.146 6.355 1.00 93.12 80 THR A N 1
ATOM 636 C CA . THR A 1 80 ? 3.429 10.060 5.554 1.00 93.12 80 THR A CA 1
ATOM 637 C C . THR A 1 80 ? 2.961 10.649 4.234 1.00 93.12 80 THR A C 1
ATOM 639 O O . THR A 1 80 ? 2.230 11.631 4.241 1.00 93.12 80 THR A O 1
ATOM 642 N N . GLN A 1 81 ? 3.419 10.098 3.113 1.00 94.38 81 GLN A N 1
ATOM 643 C CA . GLN A 1 81 ? 3.035 10.559 1.776 1.00 94.38 81 GLN A CA 1
ATOM 644 C C . GLN A 1 81 ? 1.906 9.693 1.227 1.00 94.38 81 GLN A C 1
ATOM 646 O O . GLN A 1 81 ? 1.859 8.495 1.515 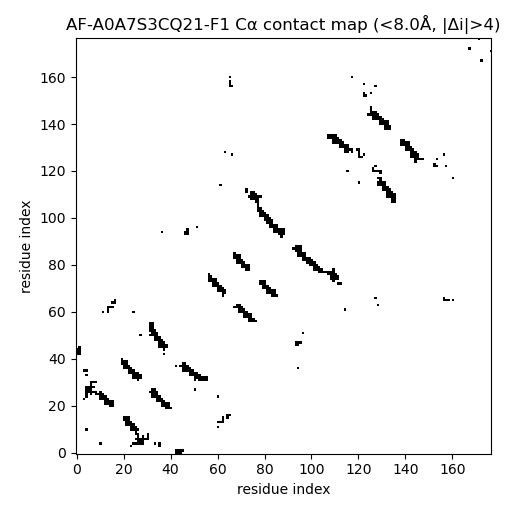1.00 94.38 81 GLN A O 1
ATOM 651 N N . PHE A 1 82 ? 1.039 10.292 0.419 1.00 93.56 82 PHE A N 1
ATOM 652 C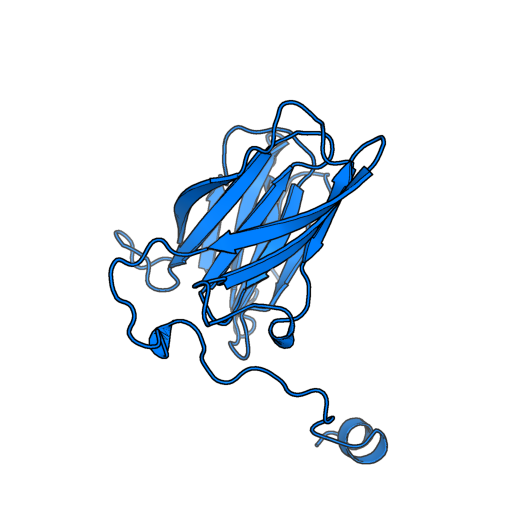 CA . PHE A 1 82 ? -0.058 9.598 -0.244 1.00 93.56 82 PHE A CA 1
ATOM 653 C C . PHE A 1 82 ? 0.050 9.762 -1.749 1.00 93.56 82 PHE A C 1
ATOM 655 O O . PHE A 1 82 ? 0.312 10.857 -2.258 1.00 93.56 82 PHE A O 1
ATOM 662 N N . PHE A 1 83 ? -0.189 8.667 -2.450 1.00 95.94 83 PHE A N 1
ATOM 663 C CA . PHE A 1 83 ? -0.220 8.623 -3.898 1.00 95.94 83 PHE A CA 1
ATOM 664 C C . PHE A 1 83 ? -1.500 7.934 -4.345 1.00 95.94 83 PHE A C 1
ATOM 666 O O . PHE A 1 83 ? -1.922 6.965 -3.722 1.00 95.94 83 PHE A O 1
ATOM 673 N N . TYR A 1 84 ? -2.087 8.402 -5.436 1.00 95.56 84 TYR A N 1
ATOM 674 C CA . TYR A 1 84 ? -3.129 7.667 -6.134 1.00 95.56 84 TYR A CA 1
ATOM 675 C C . TYR A 1 84 ? -2.465 6.730 -7.141 1.00 95.56 84 TYR A C 1
ATOM 677 O O . TYR A 1 84 ? -1.660 7.179 -7.963 1.00 95.56 84 TYR A O 1
ATOM 685 N N . LEU A 1 85 ? -2.764 5.437 -7.060 1.00 96.44 85 LEU A N 1
ATOM 686 C CA . LEU A 1 85 ? -2.297 4.445 -8.017 1.00 96.44 85 LEU A CA 1
ATOM 687 C C . LEU A 1 85 ? -3.231 4.432 -9.227 1.00 96.44 85 LEU A C 1
ATOM 689 O O . LEU A 1 85 ? -4.306 3.841 -9.195 1.00 96.44 85 LEU A O 1
ATOM 693 N N . ASN A 1 86 ? -2.796 5.073 -10.307 1.00 95.38 86 ASN A N 1
ATOM 694 C CA . ASN A 1 86 ? -3.494 5.027 -11.581 1.00 95.38 86 ASN A CA 1
ATOM 695 C C . ASN A 1 86 ? -2.995 3.821 -12.385 1.00 95.38 86 ASN A C 1
ATOM 697 O O . ASN A 1 86 ? -1.863 3.829 -12.868 1.00 95.38 86 ASN A O 1
ATOM 701 N N . LEU A 1 87 ? -3.833 2.794 -12.533 1.00 93.50 87 LEU A N 1
ATOM 702 C CA . LEU A 1 87 ? -3.493 1.583 -13.288 1.00 93.50 87 LEU A CA 1
ATOM 703 C C . LEU A 1 87 ? -3.519 1.793 -14.808 1.00 93.50 87 LEU A C 1
ATOM 705 O O . LEU A 1 87 ? -2.822 1.079 -15.523 1.00 93.50 87 LEU A O 1
ATOM 709 N N . GLU A 1 88 ? -4.283 2.770 -15.297 1.00 91.31 88 GLU A N 1
ATOM 710 C CA . GLU A 1 88 ? -4.413 3.059 -16.731 1.00 91.31 88 GLU A CA 1
ATOM 711 C C . GLU A 1 88 ? -3.287 3.966 -17.250 1.00 91.31 88 GLU A C 1
ATOM 713 O O . GLU A 1 88 ? -3.032 4.023 -18.450 1.00 91.31 88 GLU A O 1
ATOM 718 N N . GLY A 1 89 ? -2.589 4.664 -16.348 1.00 88.81 89 GLY A N 1
ATOM 719 C CA . GLY A 1 89 ? -1.591 5.672 -16.704 1.00 88.81 89 GLY A CA 1
ATOM 720 C C . GLY A 1 89 ? -2.201 6.931 -17.330 1.00 88.81 89 GLY A C 1
ATOM 721 O O . GLY A 1 89 ? -3.394 7.000 -17.616 1.00 88.81 89 GLY A O 1
ATOM 722 N N . THR A 1 90 ? -1.393 7.978 -17.507 1.00 86.69 90 THR A N 1
ATOM 723 C CA . THR A 1 90 ? -1.832 9.223 -18.171 1.00 86.69 90 THR A CA 1
ATOM 724 C C . THR A 1 90 ? -1.189 9.437 -19.537 1.00 86.69 90 THR A C 1
ATOM 726 O O . THR A 1 90 ? -1.867 9.851 -20.473 1.00 86.69 90 THR A O 1
ATOM 729 N N . LYS A 1 91 ? 0.120 9.190 -19.667 1.00 79.88 91 LYS A N 1
ATOM 730 C CA . LYS A 1 91 ? 0.891 9.539 -20.876 1.00 79.88 91 LYS A CA 1
ATOM 731 C C . LYS A 1 91 ? 1.201 8.342 -21.763 1.00 79.88 91 LYS A C 1
ATOM 733 O O . LYS A 1 91 ? 0.964 8.386 -22.962 1.00 79.88 91 LYS A O 1
ATOM 738 N N . ASP A 1 92 ? 1.786 7.310 -21.172 1.00 85.75 92 ASP A N 1
ATOM 739 C CA . ASP A 1 92 ? 2.298 6.114 -21.843 1.00 85.75 92 ASP A CA 1
ATOM 740 C C . ASP A 1 92 ? 1.350 4.912 -21.715 1.00 85.75 92 ASP A C 1
ATOM 742 O O . ASP A 1 92 ? 1.668 3.827 -22.195 1.00 85.75 92 ASP A O 1
ATOM 746 N N . GLY A 1 93 ? 0.188 5.101 -21.078 1.00 88.88 93 GLY A N 1
ATOM 747 C CA . GLY A 1 93 ? -0.762 4.027 -20.784 1.00 88.88 93 GLY A CA 1
ATOM 748 C C . GLY A 1 93 ? -0.229 3.009 -19.769 1.00 88.88 93 GLY A C 1
ATOM 749 O O . GLY A 1 93 ? -0.746 1.897 -19.686 1.00 88.88 93 GLY A O 1
ATOM 750 N N . LEU A 1 94 ? 0.852 3.346 -19.053 1.00 90.69 94 LEU A N 1
ATOM 751 C CA . LEU A 1 94 ? 1.465 2.470 -18.063 1.00 90.69 94 LEU A CA 1
ATOM 752 C C . LEU A 1 94 ? 1.083 2.911 -16.652 1.00 90.69 94 LEU A C 1
ATOM 754 O O . LEU A 1 94 ? 1.043 4.117 -16.387 1.00 90.69 94 LEU A O 1
ATOM 758 N N . PRO A 1 95 ? 0.923 1.960 -15.712 1.00 93.50 95 PRO A N 1
ATOM 759 C CA . PRO A 1 95 ? 0.608 2.300 -14.341 1.00 93.50 95 PRO A CA 1
ATOM 760 C C . PRO A 1 95 ? 1.571 3.327 -13.742 1.00 93.50 95 PRO A C 1
ATOM 762 O O . PRO A 1 95 ? 2.785 3.334 -14.007 1.00 93.50 95 PRO A O 1
ATOM 765 N N . GLU A 1 96 ? 1.032 4.212 -12.914 1.00 95.19 96 GLU A N 1
ATOM 766 C CA . GLU A 1 96 ? 1.818 5.232 -12.242 1.00 95.19 96 GLU A CA 1
ATOM 767 C C . GLU A 1 96 ? 1.222 5.671 -10.910 1.00 95.19 96 GLU A C 1
ATOM 769 O O . GLU A 1 96 ? 0.018 5.598 -10.667 1.00 95.19 96 GLU A O 1
ATOM 774 N N . LEU A 1 97 ? 2.102 6.166 -10.047 1.00 96.19 97 LEU A N 1
ATOM 775 C CA . LEU A 1 97 ? 1.722 6.869 -8.835 1.00 96.19 97 LEU A CA 1
ATOM 776 C C . LEU A 1 97 ? 1.599 8.365 -9.116 1.00 96.19 97 LEU A C 1
ATOM 778 O O . LEU A 1 97 ? 2.574 9.020 -9.486 1.00 96.19 97 LEU A O 1
ATOM 782 N N . ILE A 1 98 ? 0.415 8.909 -8.861 1.00 95.12 98 ILE A N 1
ATOM 783 C CA . ILE A 1 98 ? 0.142 10.343 -8.898 1.00 95.12 98 ILE A CA 1
ATOM 784 C C . ILE A 1 98 ? 0.265 10.872 -7.471 1.00 95.12 98 ILE A C 1
ATOM 786 O O . ILE A 1 98 ? -0.469 10.451 -6.577 1.00 95.12 98 ILE A O 1
ATOM 790 N N . ALA A 1 99 ? 1.215 11.778 -7.237 1.00 93.62 99 ALA A N 1
ATOM 791 C CA . ALA A 1 99 ? 1.392 12.397 -5.926 1.00 93.62 99 ALA A CA 1
ATOM 792 C C . ALA A 1 99 ? 0.131 13.178 -5.529 1.00 93.62 99 ALA A C 1
ATOM 794 O O . ALA A 1 99 ? -0.351 14.003 -6.303 1.00 93.62 99 ALA A O 1
ATOM 795 N N . MET A 1 100 ? -0.386 12.917 -4.327 1.00 92.06 100 MET A N 1
ATOM 796 C CA . MET A 1 100 ? -1.566 13.599 -3.798 1.00 92.06 100 MET A CA 1
ATOM 797 C C . MET A 1 100 ? -1.154 14.645 -2.763 1.00 92.06 100 MET A C 1
ATOM 799 O O . MET A 1 100 ? -0.986 15.818 -3.081 1.00 92.06 100 MET A O 1
ATOM 803 N N . ASP A 1 101 ? -0.967 14.210 -1.520 1.00 90.50 101 ASP A N 1
ATOM 804 C CA . ASP A 1 101 ? -0.654 15.069 -0.384 1.00 90.50 101 ASP A CA 1
ATOM 805 C C . ASP A 1 101 ? 0.267 14.320 0.591 1.00 90.50 101 ASP A C 1
ATOM 807 O O . ASP A 1 101 ? 0.646 13.162 0.3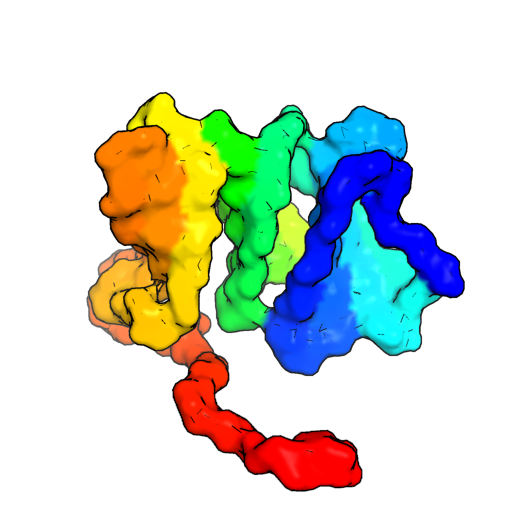82 1.00 90.50 101 ASP A O 1
ATOM 811 N N . GLN A 1 102 ? 0.643 14.981 1.676 1.00 90.19 102 GLN A N 1
ATOM 812 C CA . GLN A 1 102 ? 1.408 14.409 2.764 1.00 90.19 102 GLN A CA 1
ATOM 813 C C . GLN A 1 102 ? 0.794 14.795 4.107 1.00 90.19 102 GLN A C 1
ATOM 815 O O . GLN A 1 102 ? 0.473 15.950 4.378 1.00 90.19 102 GLN A O 1
ATOM 820 N N . PHE A 1 103 ? 0.724 13.831 5.009 1.00 87.44 103 PHE A N 1
ATOM 821 C CA . PHE A 1 103 ? 0.406 14.083 6.400 1.00 87.44 103 PHE A CA 1
ATOM 822 C C . PHE A 1 103 ? 1.664 14.398 7.194 1.00 87.44 103 PHE A C 1
ATOM 824 O O . PHE A 1 103 ? 2.672 13.690 7.116 1.00 87.44 103 PHE A O 1
ATOM 831 N N . LYS A 1 104 ? 1.560 15.459 7.992 1.00 86.94 104 LYS A N 1
ATOM 832 C CA . LYS A 1 104 ? 2.527 15.884 9.000 1.00 86.94 104 LYS A CA 1
ATOM 833 C C . LYS A 1 104 ? 1.747 16.214 10.261 1.00 86.94 104 LYS A C 1
ATOM 835 O O . LYS A 1 104 ? 0.914 17.115 10.239 1.00 86.94 104 LYS A O 1
ATOM 840 N N . LEU A 1 105 ? 2.021 15.513 11.357 1.00 74.25 105 LEU A N 1
ATOM 841 C CA . LEU A 1 105 ? 1.436 15.845 12.656 1.00 74.25 105 LEU A CA 1
ATOM 842 C C . LEU A 1 105 ? 2.544 16.199 13.639 1.00 74.25 105 LEU A C 1
ATOM 844 O O . LEU A 1 105 ? 3.171 15.323 14.249 1.00 74.25 105 LEU A O 1
ATOM 848 N N . GLY A 1 106 ? 2.772 17.511 13.733 1.00 76.81 106 GLY A N 1
ATOM 849 C CA . GLY A 1 106 ? 3.878 18.117 14.461 1.00 76.81 106 GLY A CA 1
ATOM 850 C C . GLY A 1 106 ? 5.244 17.709 13.906 1.00 76.81 106 GLY A C 1
ATOM 851 O O . GLY A 1 106 ? 5.366 17.235 12.779 1.00 76.81 106 GLY A O 1
ATOM 852 N N . ASN A 1 107 ? 6.265 17.853 14.750 1.00 80.75 107 ASN A N 1
ATOM 853 C CA . ASN A 1 107 ? 7.647 17.456 14.459 1.00 80.75 107 ASN A CA 1
ATOM 854 C C . ASN A 1 107 ? 8.047 16.184 15.228 1.00 80.75 107 ASN A C 1
ATOM 856 O O . ASN A 1 107 ? 9.215 15.984 15.549 1.00 80.75 107 ASN A O 1
ATOM 860 N N . GLN A 1 108 ? 7.071 15.349 15.598 1.00 85.94 108 GLN A N 1
ATOM 861 C CA . GLN A 1 108 ? 7.336 14.103 16.313 1.00 85.94 108 GLN A CA 1
ATOM 862 C C . GLN A 1 108 ? 7.509 12.956 15.325 1.00 85.94 108 GLN A C 1
ATOM 864 O O . GLN A 1 108 ? 6.603 12.644 14.551 1.00 85.94 108 GLN A O 1
ATOM 869 N N . ASN A 1 109 ? 8.669 12.306 15.386 1.00 89.56 109 ASN A N 1
ATOM 870 C CA . ASN A 1 109 ? 8.950 11.134 14.571 1.00 89.56 109 ASN A CA 1
ATOM 871 C C . ASN A 1 109 ? 7.976 10.006 14.916 1.00 89.56 109 ASN A C 1
ATOM 873 O O . ASN A 1 109 ? 7.856 9.605 16.078 1.00 89.56 109 ASN A O 1
ATOM 877 N N . GLN A 1 110 ? 7.304 9.478 13.894 1.00 89.94 110 GLN A N 1
ATOM 878 C CA . GLN A 1 110 ? 6.457 8.308 14.049 1.00 89.94 110 GLN A CA 1
ATOM 879 C C . GLN A 1 110 ? 7.346 7.063 14.077 1.00 89.94 110 GLN A C 1
ATOM 881 O O . GLN A 1 110 ? 8.145 6.812 13.170 1.00 89.94 110 GLN A O 1
ATOM 886 N N . GLN A 1 111 ? 7.238 6.285 15.146 1.00 90.31 111 GLN A N 1
ATOM 887 C CA . GLN A 1 111 ? 7.921 5.002 15.257 1.00 90.31 111 GLN A CA 1
ATOM 888 C C . GLN A 1 111 ? 7.248 3.961 14.372 1.00 90.31 111 GLN A C 1
ATOM 890 O O . GLN A 1 111 ? 7.934 3.104 13.823 1.00 90.31 111 GLN A O 1
ATOM 895 N N . GLN A 1 112 ? 5.923 4.041 14.241 1.00 90.25 112 GLN A N 1
ATOM 896 C CA . GLN A 1 112 ? 5.124 3.155 13.408 1.00 90.25 112 GLN A CA 1
ATOM 897 C C . GLN A 1 112 ? 3.752 3.780 13.134 1.00 90.25 112 GLN A C 1
ATOM 899 O O . GLN A 1 112 ? 3.247 4.562 13.942 1.00 90.25 112 GLN A O 1
ATOM 904 N N . LEU A 1 113 ? 3.136 3.407 12.016 1.00 92.88 113 LEU A N 1
ATOM 905 C CA . LEU A 1 113 ? 1.724 3.659 11.747 1.00 92.88 113 LEU A CA 1
ATOM 906 C C . LEU A 1 113 ? 1.066 2.337 11.355 1.00 92.88 113 LEU A C 1
ATOM 908 O O . LEU A 1 113 ? 1.507 1.674 10.417 1.00 92.88 113 LEU A O 1
ATOM 912 N N . PHE A 1 114 ? 0.029 1.949 12.086 1.00 94.12 114 PHE A N 1
ATOM 913 C CA . PHE A 1 114 ? -0.771 0.770 11.780 1.00 94.12 114 PHE A CA 1
ATOM 914 C C . PHE A 1 114 ? -2.077 1.225 11.155 1.00 94.12 114 PHE A C 1
ATOM 916 O O . PHE A 1 114 ? -2.824 1.952 11.799 1.00 94.12 114 PHE A O 1
ATOM 923 N N . MET A 1 115 ? -2.344 0.826 9.916 1.00 94.44 115 MET A N 1
ATOM 924 C CA . MET A 1 115 ? -3.639 1.092 9.294 1.00 94.44 115 MET A CA 1
ATOM 925 C C . MET A 1 115 ? -4.676 0.137 9.878 1.00 94.44 115 MET A C 1
ATOM 927 O O . MET A 1 115 ? -4.389 -1.045 10.073 1.00 94.44 115 MET A O 1
ATOM 931 N N . LEU A 1 116 ? -5.843 0.671 10.221 1.00 94.69 116 LEU A N 1
ATOM 932 C CA . LEU A 1 116 ? -6.956 -0.101 10.749 1.00 94.69 116 LEU A CA 1
ATOM 933 C C . LEU A 1 116 ? -7.783 -0.685 9.597 1.00 94.69 116 LEU A C 1
ATOM 935 O O . LEU A 1 116 ? -7.800 -0.107 8.509 1.00 94.69 116 LEU A O 1
ATOM 939 N N . PRO A 1 117 ? -8.502 -1.793 9.836 1.00 92.50 117 PRO A N 1
ATOM 940 C CA . PRO A 1 117 ? -9.472 -2.322 8.884 1.00 92.50 117 PRO A CA 1
ATOM 941 C C . PRO A 1 117 ? -10.501 -1.273 8.434 1.00 92.50 117 PRO A C 1
ATOM 943 O O . PRO A 1 117 ? -10.862 -0.371 9.197 1.00 92.50 117 PRO A O 1
ATOM 946 N N . LYS A 1 118 ? -11.025 -1.429 7.210 1.00 90.75 118 LYS A N 1
ATOM 947 C CA . LYS A 1 118 ? -11.965 -0.480 6.587 1.00 90.75 118 LYS A CA 1
ATOM 948 C C . LYS A 1 118 ? -13.197 -0.208 7.455 1.00 90.75 118 LYS A C 1
ATOM 950 O O . LYS A 1 118 ? -13.601 0.938 7.584 1.00 90.75 118 LYS A O 1
ATOM 955 N N . GLN A 1 119 ? -13.711 -1.212 8.164 1.00 91.62 119 GLN A N 1
ATOM 956 C CA . GLN A 1 119 ? -14.831 -1.074 9.108 1.00 91.62 119 GLN A CA 1
ATOM 957 C C . GLN A 1 119 ? -14.624 -0.043 10.234 1.00 91.62 119 GLN A C 1
ATOM 959 O O . GLN A 1 119 ? -15.586 0.398 10.859 1.00 91.62 119 GLN A O 1
ATOM 964 N N . ASN A 1 120 ? -13.380 0.349 10.526 1.00 93.62 120 ASN A N 1
ATOM 965 C CA . ASN A 1 120 ? -13.074 1.342 11.554 1.00 93.62 120 ASN A CA 1
ATOM 966 C C . ASN A 1 120 ? -13.034 2.784 11.024 1.00 93.62 120 ASN A C 1
ATOM 968 O O . ASN A 1 120 ? -12.814 3.711 11.817 1.00 93.62 120 ASN A O 1
ATOM 972 N N . VAL A 1 121 ? -13.230 2.992 9.718 1.00 93.31 121 VAL A N 1
ATOM 973 C CA . VAL A 1 121 ? -13.372 4.334 9.146 1.00 93.31 121 VAL A CA 1
ATOM 974 C C . VAL A 1 121 ? -14.743 4.915 9.489 1.00 93.31 121 VAL A C 1
ATOM 976 O O . VAL A 1 121 ? -15.698 4.194 9.760 1.00 93.31 121 VAL A O 1
ATOM 979 N N . ASN A 1 122 ? -14.849 6.240 9.514 1.00 91.56 122 ASN A N 1
ATOM 980 C CA . ASN A 1 122 ? -16.109 6.948 9.718 1.00 91.56 122 ASN A CA 1
ATOM 981 C C . ASN A 1 122 ? -16.574 7.606 8.403 1.00 91.56 122 ASN A C 1
ATOM 983 O O . ASN A 1 122 ? -16.102 8.709 8.091 1.00 91.56 122 ASN A O 1
ATOM 987 N N . PRO A 1 123 ? -17.525 6.984 7.672 1.00 88.75 123 PRO A N 1
ATOM 988 C CA . PRO A 1 123 ? -18.061 7.526 6.425 1.00 88.75 123 PRO A CA 1
ATOM 989 C C . PRO A 1 123 ? -18.704 8.903 6.581 1.00 88.75 123 PRO A C 1
ATOM 991 O O . PRO A 1 123 ? -18.505 9.778 5.745 1.00 88.75 123 PRO A O 1
ATOM 994 N N . ALA A 1 124 ? -19.377 9.158 7.708 1.00 87.44 124 ALA A N 1
ATOM 995 C CA . ALA A 1 124 ? -19.992 10.457 7.993 1.00 87.44 124 ALA A CA 1
ATOM 996 C C . ALA A 1 124 ? -18.965 11.596 8.157 1.00 87.44 124 ALA A C 1
ATOM 998 O O . ALA A 1 124 ? -19.328 12.769 8.159 1.00 87.44 124 ALA A O 1
ATOM 999 N N . LYS A 1 125 ? -17.673 11.271 8.313 1.00 88.69 125 LYS A N 1
ATOM 1000 C CA . LYS A 1 125 ? -16.564 12.238 8.374 1.00 88.69 125 LYS A CA 1
ATOM 1001 C C . LYS A 1 125 ? -15.654 12.188 7.142 1.00 88.69 125 LYS A C 1
ATOM 1003 O O . LYS A 1 125 ? -14.559 12.753 7.209 1.00 88.69 125 LYS A O 1
ATOM 1008 N N . ASN A 1 126 ? -16.078 11.526 6.063 1.00 89.44 126 ASN A N 1
ATOM 1009 C CA . ASN A 1 126 ? -15.316 11.354 4.822 1.00 89.44 126 ASN A CA 1
ATOM 1010 C C . ASN A 1 126 ? -13.910 10.774 5.049 1.00 89.44 126 ASN A C 1
ATOM 1012 O O . ASN A 1 126 ? -12.942 11.174 4.400 1.00 89.44 126 ASN A O 1
ATOM 1016 N N . GLU A 1 127 ? -13.772 9.874 6.025 1.00 91.94 127 GLU A N 1
ATOM 1017 C CA . GLU A 1 127 ? -12.518 9.179 6.306 1.00 91.94 127 GLU A CA 1
ATOM 1018 C C . GLU A 1 127 ? -12.317 8.045 5.298 1.00 91.94 127 GLU A C 1
ATOM 1020 O O . GLU A 1 127 ? -13.172 7.173 5.194 1.00 91.94 127 GLU A O 1
ATOM 1025 N N . LEU A 1 128 ? -11.206 8.059 4.559 1.00 91.94 128 LEU A N 1
ATOM 1026 C CA . LEU A 1 128 ? -10.818 6.966 3.656 1.00 91.94 128 LEU A CA 1
ATOM 1027 C C . LEU A 1 128 ? -10.106 5.845 4.398 1.00 91.94 128 LEU A C 1
ATOM 1029 O O . LEU A 1 128 ? -10.287 4.671 4.083 1.00 91.94 128 LEU A O 1
ATOM 1033 N N . MET A 1 129 ? -9.276 6.236 5.364 1.00 93.94 129 MET A N 1
ATOM 1034 C CA . MET A 1 129 ? -8.422 5.343 6.125 1.00 93.94 129 MET A CA 1
ATOM 1035 C C . MET A 1 129 ? -8.219 5.906 7.525 1.00 93.94 129 MET A C 1
ATOM 1037 O O . MET A 1 129 ? -8.057 7.117 7.708 1.00 93.94 129 MET A O 1
ATOM 1041 N N . ARG A 1 130 ? -8.176 5.017 8.512 1.00 95.19 130 ARG A N 1
ATOM 1042 C CA . ARG A 1 130 ? -7.800 5.344 9.885 1.00 95.19 130 ARG A CA 1
ATOM 1043 C C . ARG A 1 130 ? -6.564 4.550 10.257 1.00 95.19 130 ARG A C 1
ATOM 1045 O O . ARG A 1 130 ? -6.480 3.372 9.940 1.00 95.19 130 ARG A O 1
ATOM 1052 N N . GLY A 1 131 ? -5.629 5.165 10.965 1.00 94.75 131 GLY A N 1
ATOM 1053 C CA . GLY A 1 131 ? -4.476 4.463 11.512 1.00 94.75 131 GLY A CA 1
ATOM 1054 C C . GLY A 1 131 ? -4.241 4.761 12.984 1.00 94.75 131 GLY A C 1
ATOM 1055 O O . GLY A 1 131 ? -4.658 5.797 13.492 1.00 94.75 131 GLY A O 1
ATOM 1056 N N . LEU A 1 132 ? -3.550 3.858 13.671 1.00 95.00 132 LEU A N 1
ATOM 1057 C CA . LEU A 1 132 ? -2.975 4.077 14.991 1.00 95.00 132 LEU A CA 1
ATOM 1058 C C . LEU A 1 132 ? -1.496 4.436 14.819 1.00 95.00 132 LEU A C 1
ATOM 1060 O O . LEU A 1 132 ? -0.673 3.594 14.443 1.00 95.00 132 LEU A O 1
ATOM 1064 N N . ARG A 1 133 ? -1.158 5.702 15.063 1.00 93.06 133 ARG A N 1
ATOM 1065 C CA . ARG A 1 133 ? 0.215 6.204 15.025 1.00 93.06 133 ARG A CA 1
ATOM 1066 C C . ARG A 1 133 ? 0.863 6.007 16.384 1.00 93.06 133 ARG A C 1
ATOM 1068 O O . ARG A 1 133 ? 0.355 6.498 17.386 1.00 93.06 133 ARG A O 1
ATOM 1075 N N . LEU A 1 134 ? 2.020 5.355 16.400 1.00 92.88 134 LEU A N 1
ATOM 1076 C CA . LEU A 1 134 ? 2.883 5.275 17.570 1.00 92.88 134 LEU A CA 1
ATOM 1077 C C . LEU A 1 134 ? 3.997 6.317 17.448 1.00 92.88 134 LEU A C 1
ATOM 1079 O O . LEU A 1 134 ? 4.834 6.248 16.545 1.00 92.88 134 LEU A O 1
ATOM 1083 N N . ALA A 1 135 ? 4.011 7.276 18.366 1.00 88.75 135 ALA A N 1
ATOM 1084 C CA . ALA A 1 135 ? 5.093 8.232 18.558 1.00 88.75 135 ALA A CA 1
ATOM 1085 C C . ALA A 1 135 ? 5.872 7.893 19.837 1.00 88.75 135 ALA A C 1
ATOM 1087 O O . ALA A 1 135 ? 5.498 7.012 20.606 1.00 88.75 135 ALA A O 1
ATOM 1088 N N . SER A 1 136 ? 6.964 8.616 20.094 1.00 86.69 136 SER A N 1
ATOM 1089 C CA . SER A 1 136 ? 7.874 8.293 21.203 1.00 86.69 136 SER A CA 1
ATOM 1090 C C . SER A 1 136 ? 7.228 8.268 22.596 1.00 86.69 136 SER A C 1
ATOM 1092 O O . SER A 1 136 ? 7.768 7.604 23.477 1.00 86.69 136 SER A O 1
ATOM 1094 N N . LYS A 1 137 ? 6.154 9.030 22.828 1.00 86.44 137 LYS A N 1
ATOM 1095 C CA . LYS A 1 137 ? 5.514 9.177 24.150 1.00 86.44 137 LYS A CA 1
ATOM 1096 C C . LYS A 1 137 ? 3.997 8.984 24.128 1.00 86.44 137 LYS A C 1
ATOM 1098 O O . LYS A 1 137 ? 3.362 9.120 25.166 1.00 86.44 137 LYS A O 1
ATOM 1103 N N . GLN A 1 138 ? 3.414 8.724 22.960 1.00 89.50 138 GLN A N 1
ATOM 1104 C CA . GLN A 1 138 ? 1.966 8.632 22.802 1.00 89.50 138 GLN A CA 1
ATOM 1105 C C . GLN A 1 138 ? 1.597 7.723 21.635 1.00 89.50 138 GLN A C 1
ATOM 1107 O O . GLN A 1 138 ? 2.336 7.624 20.653 1.00 89.50 138 GLN A O 1
ATOM 1112 N N . ALA A 1 139 ? 0.429 7.103 21.744 1.00 92.69 139 ALA A N 1
ATOM 1113 C CA . ALA A 1 139 ? -0.262 6.469 20.636 1.00 92.69 139 ALA A CA 1
ATOM 1114 C C . ALA A 1 139 ? -1.535 7.271 20.350 1.00 92.69 139 ALA A C 1
ATOM 1116 O O . ALA A 1 139 ? -2.247 7.646 21.281 1.00 92.69 139 ALA A O 1
ATOM 1117 N N . GLU A 1 140 ? -1.811 7.559 19.083 1.00 93.12 140 GLU A N 1
ATOM 1118 C CA . GLU A 1 140 ? -2.963 8.373 18.690 1.00 93.12 140 GLU A CA 1
ATOM 1119 C C . GLU A 1 140 ? -3.590 7.873 17.392 1.00 93.12 140 GLU A C 1
ATOM 1121 O O . GLU A 1 140 ? -2.902 7.364 16.503 1.00 93.12 140 GLU A O 1
ATOM 1126 N N . TYR A 1 141 ? -4.907 8.031 17.271 1.00 94.31 141 TYR A N 1
ATOM 1127 C CA . TYR A 1 141 ? -5.594 7.761 16.017 1.00 94.31 141 TYR A CA 1
ATOM 1128 C C . TYR A 1 141 ? -5.359 8.899 15.025 1.00 94.31 141 TYR A C 1
ATOM 1130 O O . TYR A 1 141 ? -5.488 10.076 15.359 1.00 94.31 141 TYR A O 1
ATOM 1138 N N . VAL A 1 142 ? -5.057 8.533 13.785 1.00 93.00 142 VAL A N 1
ATOM 1139 C CA . VAL A 1 142 ? -4.896 9.436 12.650 1.00 93.00 142 VAL A CA 1
ATOM 1140 C C . VAL A 1 142 ? -5.964 9.103 11.620 1.00 93.00 142 VAL A C 1
ATOM 1142 O O . VAL A 1 142 ? -6.101 7.951 11.216 1.00 93.00 142 VAL A O 1
ATOM 1145 N N . SER A 1 143 ? -6.700 10.122 11.191 1.00 93.56 143 SER A N 1
ATOM 1146 C CA . SER A 1 143 ? -7.722 10.013 10.152 1.00 93.56 143 SER A CA 1
ATOM 1147 C C . SER A 1 143 ? -7.219 10.615 8.848 1.00 93.56 143 SER A C 1
ATOM 1149 O O . SER A 1 143 ? -6.868 11.795 8.813 1.00 93.56 143 SER A O 1
ATOM 1151 N N . PHE A 1 144 ? -7.260 9.842 7.769 1.00 92.62 144 PHE A N 1
ATOM 1152 C CA . PHE A 1 144 ? -7.021 10.316 6.409 1.00 92.62 144 PHE A CA 1
ATOM 1153 C C . PHE A 1 144 ? -8.370 10.556 5.741 1.00 92.62 144 PHE A C 1
ATOM 1155 O O . PHE A 1 144 ? -9.195 9.646 5.677 1.00 92.62 144 PHE A O 1
ATOM 1162 N N . LYS A 1 145 ? -8.628 11.788 5.293 1.00 90.56 145 LYS A N 1
ATOM 1163 C CA . LYS A 1 145 ? -9.962 12.222 4.858 1.00 90.56 145 LYS A CA 1
ATOM 1164 C C . LYS A 1 145 ? -9.937 12.868 3.484 1.00 90.56 145 LYS A C 1
ATOM 1166 O O . LYS A 1 145 ? -8.973 13.551 3.146 1.00 90.56 145 LYS A O 1
ATOM 1171 N N . VAL A 1 146 ? -11.038 12.728 2.750 1.00 87.12 146 VAL A N 1
ATOM 1172 C CA . VAL A 1 146 ? -11.299 13.539 1.556 1.00 87.12 146 VAL A CA 1
ATOM 1173 C C . VAL A 1 146 ? -12.016 14.818 1.962 1.00 87.12 146 VAL A C 1
ATOM 1175 O O . VAL A 1 146 ? -13.030 14.791 2.660 1.00 87.12 146 VAL A O 1
ATOM 1178 N N . MET A 1 147 ? -11.520 15.952 1.476 1.00 83.19 147 MET A N 1
ATOM 1179 C CA . MET A 1 147 ? -12.194 17.238 1.635 1.00 83.19 147 MET A CA 1
ATOM 1180 C C . MET A 1 147 ? -13.290 17.372 0.570 1.00 83.19 147 MET A C 1
ATOM 1182 O O . MET A 1 147 ? -13.024 17.799 -0.551 1.00 83.19 147 MET A O 1
ATOM 1186 N N . ARG A 1 148 ? -14.530 17.005 0.909 1.00 78.62 148 ARG A N 1
ATOM 1187 C CA . ARG A 1 148 ? -15.718 17.237 0.067 1.00 78.62 148 ARG A CA 1
ATOM 1188 C C . ARG A 1 148 ? -16.621 18.296 0.693 1.00 78.62 148 ARG A C 1
ATOM 1190 O O . ARG A 1 148 ? -16.751 18.361 1.909 1.00 78.62 148 ARG A O 1
ATOM 1197 N N . LYS A 1 149 ? -17.228 19.139 -0.150 1.00 68.56 149 LYS A N 1
ATOM 1198 C CA . LYS A 1 149 ? -18.133 20.231 0.269 1.00 68.56 149 LYS A CA 1
ATOM 1199 C C . LYS A 1 149 ? -19.565 19.768 0.567 1.00 68.56 149 LYS A C 1
ATOM 1201 O O . LYS A 1 149 ? -20.343 20.538 1.109 1.00 68.56 149 LYS A O 1
ATOM 1206 N N . SER A 1 150 ? -19.917 18.560 0.143 1.00 65.88 150 SER A N 1
ATOM 1207 C CA . SER A 1 150 ? -21.274 18.021 0.185 1.00 65.88 150 SER A CA 1
ATOM 1208 C C . SER A 1 150 ? -21.512 17.236 1.476 1.00 65.88 150 SER A C 1
ATOM 1210 O O . SER A 1 150 ? -20.679 16.411 1.846 1.00 65.88 150 SER A O 1
ATOM 1212 N N . GLU A 1 151 ? -22.661 17.471 2.116 1.00 60.72 151 GLU A N 1
ATOM 1213 C CA . GLU A 1 151 ? -23.173 16.679 3.248 1.00 60.72 151 GLU A CA 1
ATOM 1214 C C . GLU A 1 151 ? -23.836 15.360 2.807 1.00 60.72 151 GLU A C 1
ATOM 1216 O O . GLU A 1 151 ? -24.213 14.548 3.649 1.00 60.72 151 GLU A O 1
ATOM 1221 N N . LEU A 1 152 ? -23.984 15.131 1.496 1.00 67.50 152 LEU A N 1
ATOM 1222 C CA . LEU A 1 152 ? -24.502 13.872 0.959 1.00 67.50 152 LEU A CA 1
ATOM 1223 C C . LEU A 1 152 ? -23.504 12.735 1.207 1.00 67.50 152 LEU A C 1
ATOM 1225 O O . LEU A 1 152 ? -22.286 12.950 1.193 1.00 67.50 152 LEU A O 1
ATOM 1229 N N . GLN A 1 153 ? -24.038 11.526 1.405 1.00 65.94 153 GLN A N 1
ATOM 1230 C CA . GLN A 1 153 ? -23.238 10.308 1.494 1.00 65.94 153 GLN A CA 1
ATOM 1231 C C . GLN A 1 153 ? -22.373 10.155 0.237 1.00 65.94 153 GLN A C 1
ATOM 1233 O O . GLN A 1 153 ? -22.820 10.380 -0.886 1.00 65.94 153 GLN A O 1
ATOM 1238 N N . ASN A 1 154 ? -21.100 9.833 0.454 1.00 76.06 154 ASN A N 1
ATOM 1239 C CA . ASN A 1 154 ? -20.098 9.685 -0.596 1.00 76.06 154 ASN A CA 1
ATOM 1240 C C . ASN A 1 154 ? -19.921 8.202 -0.915 1.00 76.06 154 ASN A C 1
ATOM 1242 O O . ASN A 1 154 ? -18.862 7.640 -0.649 1.00 76.06 154 ASN A O 1
ATOM 1246 N N . ASP A 1 155 ? -20.982 7.571 -1.414 1.00 82.06 155 ASP A N 1
ATOM 1247 C CA . ASP A 1 155 ? -21.032 6.119 -1.638 1.00 82.06 155 ASP A CA 1
ATOM 1248 C C . ASP A 1 155 ? -19.924 5.636 -2.584 1.00 82.06 155 ASP A C 1
ATOM 1250 O O . ASP A 1 155 ? -19.404 4.536 -2.438 1.00 82.06 155 ASP A O 1
ATOM 1254 N N . ASP A 1 156 ? -19.469 6.501 -3.494 1.00 84.44 156 ASP A N 1
ATOM 1255 C CA . ASP A 1 156 ? -18.346 6.232 -4.392 1.00 84.44 156 ASP A CA 1
ATOM 1256 C C . ASP A 1 156 ? -16.998 6.038 -3.671 1.00 84.44 156 ASP A C 1
ATOM 1258 O O . ASP A 1 156 ? -16.087 5.433 -4.230 1.00 84.44 156 ASP A O 1
ATOM 1262 N N . LEU A 1 157 ? -16.850 6.536 -2.437 1.00 84.56 157 LEU A N 1
ATOM 1263 C CA . LEU A 1 157 ? -15.648 6.341 -1.614 1.00 84.56 15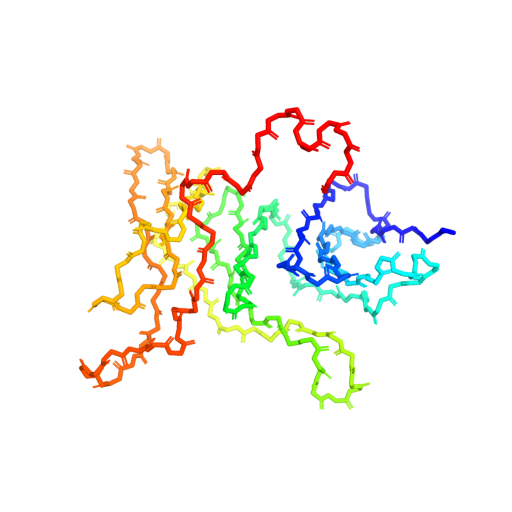7 LEU A CA 1
ATOM 1264 C C . LEU A 1 157 ? -15.685 5.053 -0.783 1.00 84.56 157 LEU A C 1
ATOM 1266 O O . LEU A 1 157 ? -14.665 4.679 -0.192 1.00 84.56 157 LEU A O 1
ATOM 1270 N N . TYR A 1 158 ? -16.852 4.418 -0.691 1.00 88.44 158 TYR A N 1
ATOM 1271 C CA . TYR A 1 158 ? -17.125 3.310 0.217 1.00 88.44 158 TYR A CA 1
ATOM 1272 C C . TYR A 1 158 ? -17.750 2.133 -0.541 1.00 88.44 158 TYR A C 1
ATOM 1274 O O . TYR A 1 158 ? -18.899 1.786 -0.265 1.00 88.44 158 TYR A O 1
ATOM 1282 N N . PRO A 1 159 ? -17.019 1.519 -1.495 1.00 89.31 159 PRO A N 1
ATOM 1283 C CA . PRO A 1 159 ? -17.480 0.285 -2.114 1.00 89.31 159 PRO A CA 1
ATOM 1284 C C . PRO A 1 159 ? -17.584 -0.836 -1.070 1.00 89.31 159 PRO A C 1
ATOM 1286 O O . PRO A 1 159 ? -17.047 -0.732 0.039 1.00 89.31 159 PRO A O 1
ATOM 1289 N N . ASP A 1 160 ? -18.250 -1.927 -1.446 1.00 89.06 160 ASP A N 1
ATOM 1290 C CA . ASP A 1 160 ? -18.312 -3.132 -0.622 1.00 89.06 160 ASP A CA 1
ATOM 1291 C C . ASP A 1 160 ? -16.898 -3.622 -0.281 1.00 89.06 160 ASP A C 1
ATOM 1293 O O . ASP A 1 160 ? -16.045 -3.783 -1.156 1.00 89.06 160 ASP A O 1
ATOM 1297 N N . PHE A 1 161 ? -16.659 -3.885 1.003 1.00 87.62 161 PHE A N 1
ATOM 1298 C CA . PHE A 1 161 ? -15.383 -4.366 1.527 1.00 87.62 161 PHE A CA 1
ATOM 1299 C C . PHE A 1 161 ? -15.562 -5.726 2.225 1.00 87.62 161 PHE A C 1
ATOM 1301 O O . PHE A 1 161 ? -16.679 -6.077 2.618 1.00 87.62 161 PHE A O 1
ATOM 1308 N N . PRO A 1 162 ? -14.484 -6.516 2.404 1.00 87.81 162 PRO A N 1
ATOM 1309 C CA . PRO A 1 162 ? -14.570 -7.816 3.065 1.00 87.81 162 PRO A CA 1
ATOM 1310 C C . PRO A 1 162 ? -15.189 -7.726 4.465 1.00 87.81 162 PRO A C 1
ATOM 1312 O O . PRO A 1 162 ? -14.770 -6.910 5.287 1.00 87.81 162 PRO A O 1
ATOM 1315 N N . SER A 1 163 ? -16.174 -8.584 4.740 1.00 90.50 163 SER A N 1
ATOM 1316 C CA . SER A 1 163 ? -16.827 -8.651 6.052 1.00 90.50 163 SER A CA 1
ATOM 1317 C C . SER A 1 163 ? -15.986 -9.428 7.076 1.00 90.50 163 SER A C 1
ATOM 1319 O O . SER A 1 163 ? -15.004 -10.083 6.730 1.00 90.50 163 SER A O 1
ATOM 1321 N N . GLU A 1 164 ? -16.399 -9.404 8.346 1.00 90.44 164 GLU A N 1
ATOM 1322 C CA . GLU A 1 164 ? -15.807 -10.250 9.398 1.00 90.44 164 GLU A CA 1
ATOM 1323 C C . GLU A 1 164 ? -16.226 -11.726 9.289 1.00 90.44 164 GLU A C 1
ATOM 1325 O O . GLU A 1 164 ? -15.726 -12.576 10.025 1.00 90.44 164 GLU A O 1
ATOM 1330 N N . THR A 1 165 ? -17.152 -12.045 8.380 1.00 94.12 165 THR A N 1
ATOM 1331 C CA . THR A 1 165 ? -17.607 -13.416 8.160 1.00 94.12 165 THR A CA 1
ATOM 1332 C C . THR A 1 165 ? -16.708 -14.085 7.121 1.00 94.12 165 THR A C 1
ATOM 1334 O O . THR A 1 165 ? -16.596 -13.574 6.003 1.00 94.12 165 THR A O 1
ATOM 1337 N N . PRO A 1 166 ? -16.063 -15.219 7.450 1.00 94.12 166 PRO A N 1
ATOM 1338 C CA . PRO A 1 166 ? -15.239 -15.939 6.489 1.00 94.12 166 PRO A CA 1
ATOM 1339 C C . PRO A 1 166 ? -16.097 -16.448 5.325 1.00 94.12 166 PRO A C 1
ATOM 1341 O O . PRO A 1 166 ? -17.206 -16.937 5.531 1.00 94.12 166 PRO A O 1
ATOM 1344 N N . ALA A 1 167 ? -15.574 -16.339 4.101 1.00 94.81 167 ALA A N 1
ATOM 1345 C CA . ALA A 1 167 ? -16.280 -16.782 2.896 1.00 94.81 167 ALA A CA 1
ATOM 1346 C C . ALA A 1 167 ? -16.350 -18.312 2.761 1.00 94.81 167 ALA A C 1
ATOM 1348 O O . ALA A 1 167 ? -17.275 -18.818 2.138 1.00 94.81 167 ALA A O 1
ATOM 1349 N N . LEU A 1 168 ? -15.369 -19.019 3.330 1.00 96.81 168 LEU A N 1
ATOM 1350 C CA . LEU A 1 168 ? -15.242 -20.474 3.308 1.00 96.81 168 LEU A CA 1
ATOM 1351 C C . LEU A 1 168 ? -14.865 -20.974 4.703 1.00 96.81 168 LEU A C 1
ATOM 1353 O O . LEU A 1 168 ? -14.166 -20.277 5.451 1.00 96.81 168 LEU A O 1
ATOM 1357 N N . THR A 1 169 ? -15.271 -22.196 5.040 1.00 97.12 169 THR A N 1
ATOM 1358 C CA . THR A 1 169 ? -14.678 -22.916 6.171 1.00 97.12 169 THR A CA 1
ATOM 1359 C C . THR A 1 169 ? -13.255 -23.370 5.838 1.00 97.12 169 THR A C 1
ATOM 1361 O O . THR A 1 169 ? -12.787 -23.293 4.697 1.00 97.12 169 THR A O 1
ATOM 1364 N N . PHE A 1 170 ? -12.538 -23.860 6.851 1.00 96.56 170 PHE A N 1
ATOM 1365 C CA . PHE A 1 170 ? -11.210 -24.431 6.645 1.00 96.56 170 PHE A CA 1
ATOM 1366 C C . PHE A 1 170 ? -11.247 -25.619 5.676 1.00 96.56 170 PHE A C 1
ATOM 1368 O O . PHE A 1 170 ? -10.396 -25.712 4.797 1.00 96.56 170 PHE A O 1
ATOM 1375 N N . GLU A 1 171 ? -12.227 -26.511 5.825 1.00 98.19 171 GLU A N 1
ATOM 1376 C CA . GLU A 1 171 ? -12.362 -27.725 5.020 1.00 98.19 171 GLU A CA 1
ATOM 1377 C C . GLU A 1 171 ? -12.633 -27.400 3.549 1.00 98.19 171 GLU A C 1
ATOM 1379 O O . GLU A 1 171 ? -12.010 -27.991 2.668 1.00 98.19 171 GLU A O 1
ATOM 1384 N N . GLU A 1 172 ? -13.513 -26.431 3.289 1.00 98.12 172 GLU A N 1
ATOM 1385 C CA . GLU A 1 172 ? -13.828 -25.948 1.942 1.00 98.12 172 GLU A CA 1
ATOM 1386 C C . GLU A 1 172 ? -12.574 -25.386 1.256 1.00 98.12 172 GLU A C 1
ATOM 1388 O O . GLU A 1 172 ? -12.184 -25.865 0.188 1.00 98.12 172 GLU A O 1
ATOM 1393 N N . TRP A 1 173 ? -11.860 -24.465 1.916 1.00 96.94 173 TRP A N 1
ATOM 1394 C CA . TRP A 1 173 ? -10.608 -23.906 1.391 1.00 96.94 173 TRP A CA 1
ATOM 1395 C C . TRP A 1 173 ? -9.523 -24.977 1.193 1.00 96.94 173 TRP A C 1
ATOM 1397 O O . TRP A 1 173 ? -8.856 -25.010 0.159 1.00 96.94 173 TRP A O 1
ATOM 1407 N N . ALA A 1 174 ? -9.359 -25.891 2.155 1.00 97.00 174 ALA A N 1
ATOM 1408 C CA . ALA A 1 174 ? -8.367 -26.964 2.084 1.00 97.00 174 ALA A CA 1
ATOM 1409 C C . ALA A 1 174 ? -8.649 -27.952 0.941 1.00 97.00 174 ALA A C 1
ATOM 1411 O O . ALA A 1 174 ? -7.719 -28.568 0.417 1.00 97.00 174 ALA A O 1
ATOM 1412 N N . SER A 1 175 ? -9.915 -28.090 0.539 1.00 97.69 175 SER A N 1
ATOM 1413 C CA . SER A 1 175 ? -10.322 -28.892 -0.617 1.00 97.69 175 SER A CA 1
ATOM 1414 C C . SER A 1 175 ? -10.117 -28.191 -1.969 1.00 97.69 175 SER A C 1
ATOM 1416 O O . SER A 1 175 ? -10.284 -28.825 -3.011 1.00 97.69 175 SER A O 1
ATOM 1418 N N . GLY A 1 176 ? -9.695 -26.920 -1.962 1.00 95.06 176 GLY A N 1
ATOM 1419 C CA . GLY A 1 176 ? -9.400 -26.134 -3.161 1.00 95.06 176 GLY A CA 1
ATOM 1420 C C . GLY A 1 176 ? -10.609 -25.426 -3.775 1.00 95.06 176 GLY A C 1
ATOM 1421 O O . GLY A 1 176 ? -10.597 -25.188 -4.983 1.00 95.06 176 GLY A O 1
ATOM 1422 N N . GLN A 1 177 ? -11.639 -25.141 -2.971 1.00 89.38 177 GLN A N 1
ATOM 1423 C CA . GLN A 1 177 ? -12.813 -24.362 -3.377 1.00 89.38 177 GLN A CA 1
ATOM 1424 C C . GLN A 1 177 ? -12.491 -22.880 -3.614 1.00 89.38 177 GLN A C 1
ATOM 1426 O O . GLN A 1 177 ? -11.597 -22.338 -2.921 1.00 89.38 177 GLN A O 1
#

Nearest PDB structures (foldseek):
  2b4e-assembly1_A  TM=8.930E-01  e=1.476E-13  Mus musculus
  7sty-assembly1_A  TM=9.141E-01  e=1.252E-12  Homo sapiens
  7kyx-assembly1_A  TM=8.743E-01  e=5.210E-12  Homo sapiens
  4ozu-assembly1_A  TM=8.743E-01  e=1.123E-10  Toxoplasma gondii
  8rfb-assembly1_A  TM=4.265E-01  e=6.883E-02  Homo sapiens

InterPro domains:
  IPR015505 Coronin [PTHR10856] (3-177)
  IPR015943 WD40/YVTN repeat-like-containing domain superfamily [G3DSA:2.130.10.10] (1-146)

Foldseek 3Di:
DDDDAQDPDDKDWDDQPPAQKIKIWDAHPVQAIKIWMDGNVDPVDTLDIGGDDRDNADWDWDADNLQQKIWTQRAQFQKIWIWRWDCLDDPPRGIDTHGDDMDGDDGFGFNDKAKDPQVPADQQQQFLTWIFTHTPPD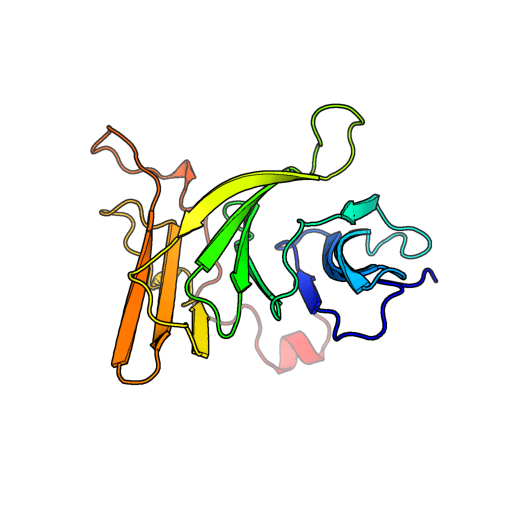TDIDTDHDDDPDSDGPVSSPDDDDDPDDPDDPVRVVVPD

Solvent-accessible surface area (backbone atoms only — not comparable to full-atom values): 10497 Å² total; per-residue (Å²): 119,51,83,84,62,72,20,91,57,81,68,48,78,42,70,45,62,92,53,66,37,38,40,33,39,28,16,33,81,85,65,40,32,24,36,35,32,34,37,71,92,46,54,66,48,65,68,34,77,46,77,65,58,92,63,82,60,53,75,46,78,48,69,42,59,86,75,34,38,34,38,42,35,28,44,68,34,36,47,32,41,36,24,40,54,38,70,62,36,86,84,83,58,41,50,41,75,45,80,71,55,68,51,66,70,71,90,51,39,25,68,42,72,43,75,53,63,73,88,72,36,47,71,96,68,40,31,77,42,30,28,47,34,33,39,92,88,49,75,46,81,44,76,43,62,61,95,68,94,64,92,65,85,63,60,88,76,58,65,95,70,90,66,97,65,76,94,60,56,71,68,49,48,73,73,70,106